Protein AF-A0A8T0PM30-F1 (afdb_monomer_lite)

InterPro domains:
  IPR025422 Transcription factor TGA like domain [PF14144] (2-38)
  IPR025422 Transcription factor TGA like domain [PS51806] (1-160)

pLDDT: mean 76.72, std 21.3, range [27.98, 97.88]

Organism: Panicum virgatum (NCBI:txid38727)

Sequence (189 aa):
MAAKSDVFHLITGVWTTPAERCFLWMGGFRPSDLLKTLLPQLDPLTEQQLVGICNLQQSSQQAEEALSQGLEQLHQSLADTMAGGSLIEDANMSFMGQMALALGKLSNLEGFVIQADNLRQQTLHQMHRILTVRQAARCFLAIGEYHNRLRALSSLWASRPREMLATDEGNCEEISIAAQPSQSQFSAF

Radius of gyration: 28.95 Å; chains: 1; bounding box: 74×73×70 Å

Structure (mmCIF, N/CA/C/O backbone):
data_AF-A0A8T0PM30-F1
#
_entry.id   AF-A0A8T0PM30-F1
#
loop_
_atom_site.group_PDB
_atom_site.id
_atom_site.type_symbol
_atom_site.label_atom_id
_atom_site.label_alt_id
_atom_site.label_comp_id
_atom_site.label_asym_id
_atom_site.label_entity_id
_atom_site.label_seq_id
_atom_site.pdbx_PDB_ins_code
_atom_site.Cartn_x
_atom_site.Cartn_y
_atom_site.Cartn_z
_atom_site.occupancy
_atom_site.B_iso_or_equiv
_atom_site.auth_seq_id
_atom_site.auth_comp_id
_atom_site.auth_asym_id
_atom_site.auth_atom_id
_atom_site.pdbx_PDB_model_num
ATOM 1 N N . MET A 1 1 ? -4.126 -11.719 -12.593 1.00 45.03 1 MET A N 1
ATOM 2 C CA . MET A 1 1 ? -4.317 -11.762 -14.063 1.00 45.03 1 MET A CA 1
ATOM 3 C C . MET A 1 1 ? -4.225 -10.383 -14.728 1.00 45.03 1 MET A C 1
ATOM 5 O O . MET A 1 1 ? -3.911 -10.366 -15.902 1.00 45.03 1 MET A O 1
ATOM 9 N N . ALA A 1 2 ? -4.386 -9.253 -14.019 1.00 44.91 2 ALA A N 1
ATOM 10 C CA . ALA A 1 2 ? -4.139 -7.916 -14.592 1.00 44.91 2 ALA A CA 1
ATOM 11 C C . ALA A 1 2 ? -2.641 -7.531 -14.668 1.00 44.91 2 ALA A C 1
ATOM 13 O O . ALA A 1 2 ? -2.193 -7.008 -15.681 1.00 44.91 2 ALA A O 1
ATOM 14 N N . ALA A 1 3 ? -1.835 -7.880 -13.652 1.00 46.62 3 ALA A N 1
ATOM 15 C CA . ALA A 1 3 ? -0.384 -7.624 -13.656 1.00 46.62 3 ALA A CA 1
ATOM 16 C C . ALA A 1 3 ? 0.364 -8.320 -14.815 1.00 46.62 3 ALA A C 1
ATOM 18 O O . ALA A 1 3 ? 1.339 -7.787 -15.330 1.00 46.62 3 ALA A O 1
ATOM 19 N N . LYS A 1 4 ? -0.140 -9.475 -15.273 1.00 48.09 4 LYS A N 1
ATOM 20 C CA . LYS A 1 4 ? 0.447 -10.255 -16.374 1.00 48.09 4 LYS A CA 1
ATOM 21 C C . LYS A 1 4 ? 0.256 -9.639 -17.756 1.00 48.09 4 LYS A C 1
ATOM 23 O O . LYS A 1 4 ? 1.065 -9.903 -18.636 1.00 48.09 4 LYS A O 1
ATOM 28 N N . SER A 1 5 ? -0.826 -8.890 -17.973 1.00 49.28 5 SER A N 1
ATOM 29 C CA . SER A 1 5 ? -1.092 -8.286 -19.280 1.00 49.28 5 SER A CA 1
ATOM 30 C C . SER A 1 5 ? -0.623 -6.841 -19.356 1.00 49.28 5 SER A C 1
ATOM 32 O O . SER A 1 5 ? -0.389 -6.373 -20.464 1.00 49.28 5 SER A O 1
ATOM 34 N N . ASP A 1 6 ? -0.516 -6.132 -18.218 1.00 61.44 6 ASP A N 1
ATOM 35 C CA . ASP A 1 6 ? -0.289 -4.690 -18.274 1.00 61.44 6 ASP A CA 1
ATOM 36 C C . ASP A 1 6 ? 0.346 -4.021 -17.037 1.00 61.44 6 ASP A C 1
ATOM 38 O O . ASP A 1 6 ? -0.145 -3.038 -16.472 1.00 61.44 6 ASP A O 1
ATOM 42 N N . VAL A 1 7 ? 1.477 -4.564 -16.590 1.00 63.09 7 VAL A N 1
ATOM 43 C CA . VAL A 1 7 ? 2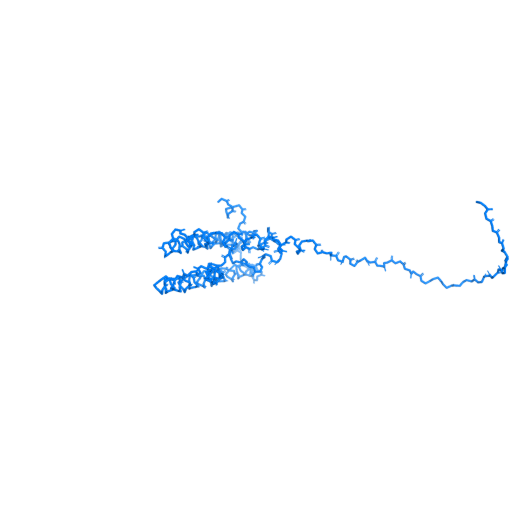.256 -4.033 -15.457 1.00 63.09 7 VAL A CA 1
ATOM 44 C C . VAL A 1 7 ? 2.655 -2.568 -15.635 1.00 63.09 7 VAL A C 1
ATOM 46 O O . VAL A 1 7 ? 2.655 -1.806 -14.669 1.00 63.09 7 VAL A O 1
ATOM 49 N N . PHE A 1 8 ? 2.947 -2.146 -16.866 1.00 58.78 8 PHE A N 1
ATOM 50 C CA . PHE A 1 8 ? 3.320 -0.766 -17.146 1.00 58.78 8 PHE A CA 1
ATOM 51 C C . PHE A 1 8 ? 2.158 0.186 -16.957 1.00 58.78 8 PHE A C 1
ATOM 53 O O . PHE A 1 8 ? 2.332 1.201 -16.282 1.00 58.78 8 PHE A O 1
ATOM 60 N N . HIS A 1 9 ? 0.974 -0.127 -17.487 1.00 59.94 9 HIS A N 1
ATOM 61 C CA . HIS A 1 9 ? -0.187 0.722 -17.245 1.00 59.94 9 HIS A CA 1
ATOM 62 C C . HIS A 1 9 ? -0.504 0.755 -15.750 1.00 59.94 9 HIS A C 1
ATOM 64 O O . HIS A 1 9 ? -0.773 1.834 -15.222 1.00 59.94 9 HIS A O 1
ATOM 70 N N . LEU A 1 10 ? -0.362 -0.372 -15.040 1.00 62.78 10 LEU A N 1
ATOM 71 C CA . LEU A 1 10 ? -0.580 -0.432 -13.596 1.00 62.78 10 LEU A CA 1
ATOM 72 C C . LEU A 1 10 ? 0.358 0.505 -12.814 1.00 62.78 10 LEU A C 1
ATOM 74 O O . LEU A 1 10 ? -0.124 1.303 -12.009 1.00 62.78 10 LEU A O 1
ATOM 78 N N . ILE A 1 11 ? 1.669 0.432 -13.069 1.00 61.59 11 ILE A N 1
ATOM 79 C CA . ILE A 1 11 ? 2.700 1.205 -12.353 1.00 61.59 11 ILE A CA 1
ATOM 80 C C . ILE A 1 11 ? 2.666 2.686 -12.744 1.00 61.59 11 ILE A C 1
ATOM 82 O O . ILE A 1 11 ? 2.794 3.552 -11.882 1.00 61.59 11 ILE A O 1
ATOM 86 N N . THR A 1 12 ? 2.455 2.994 -14.025 1.00 62.94 12 THR A N 1
ATOM 87 C CA . THR A 1 12 ? 2.355 4.384 -14.509 1.00 62.94 12 THR A CA 1
ATOM 88 C C . THR A 1 12 ? 1.036 5.051 -14.111 1.00 62.94 12 THR A C 1
ATOM 90 O O . THR A 1 12 ? 0.893 6.271 -14.209 1.00 62.94 12 THR A O 1
ATOM 93 N N . GLY A 1 13 ? 0.050 4.274 -13.652 1.00 62.41 13 GLY A N 1
ATOM 94 C CA . GLY A 1 13 ? -1.257 4.778 -13.248 1.00 62.41 13 GLY A CA 1
ATOM 95 C C . GLY A 1 13 ? -2.021 5.427 -14.402 1.00 62.41 13 GLY A C 1
ATOM 96 O O . GLY A 1 13 ? -2.828 6.319 -14.157 1.00 62.41 13 GLY A O 1
ATOM 97 N N . VAL A 1 14 ? -1.747 5.061 -15.660 1.00 63.91 14 VAL A N 1
ATOM 98 C CA . VAL A 1 14 ? -2.434 5.614 -16.850 1.00 63.91 14 VAL A CA 1
ATOM 99 C C . VAL A 1 14 ? -3.931 5.273 -16.846 1.00 63.91 14 VAL A C 1
ATOM 101 O O . VAL A 1 14 ? -4.736 6.027 -17.381 1.00 63.91 14 VAL A O 1
ATOM 104 N N . TRP A 1 15 ? -4.317 4.194 -16.160 1.00 59.22 15 TRP A N 1
ATOM 105 C CA . TRP A 1 15 ? -5.710 3.800 -15.912 1.00 59.22 15 TRP A CA 1
ATOM 106 C C . TRP A 1 15 ? -6.428 4.659 -14.856 1.00 59.22 15 TRP A C 1
ATOM 108 O O . TRP A 1 15 ? -7.641 4.537 -14.704 1.00 59.22 15 TRP A O 1
ATOM 118 N N . THR A 1 16 ? -5.701 5.515 -14.133 1.00 61.31 16 THR A N 1
ATOM 119 C CA . THR A 1 16 ? -6.253 6.419 -13.113 1.00 61.31 16 THR A CA 1
ATOM 120 C C . THR A 1 16 ? -6.092 7.875 -13.500 1.00 61.31 16 THR A C 1
ATOM 122 O O . THR A 1 16 ? -5.170 8.251 -14.233 1.00 61.31 16 THR A O 1
ATOM 125 N N . THR A 1 17 ? -6.965 8.731 -12.972 1.00 67.44 17 THR A N 1
ATOM 126 C CA . THR A 1 17 ? -6.782 10.171 -13.162 1.00 67.44 17 THR A CA 1
ATOM 127 C C . THR A 1 17 ? -5.497 10.641 -12.470 1.00 67.44 17 THR A C 1
ATOM 129 O O . THR A 1 17 ? -5.061 10.037 -11.486 1.00 67.44 17 THR A O 1
ATOM 132 N N . PRO A 1 18 ? -4.871 11.743 -12.929 1.00 70.88 18 PRO A N 1
ATOM 133 C CA . PRO A 1 18 ? -3.702 12.303 -12.251 1.00 70.88 18 PRO A CA 1
ATOM 134 C C . PRO A 1 18 ? -3.926 12.559 -10.755 1.00 70.88 18 PRO A C 1
ATOM 136 O O . PRO A 1 18 ? -2.992 12.442 -9.971 1.00 70.88 18 PRO A O 1
ATOM 139 N N . ALA A 1 19 ? -5.165 12.860 -10.361 1.00 72.31 19 ALA A N 1
ATOM 140 C CA . ALA A 1 19 ? -5.538 13.066 -8.971 1.00 72.31 19 ALA A CA 1
ATOM 141 C C . ALA A 1 19 ? -5.539 11.783 -8.139 1.00 72.31 19 ALA A C 1
ATOM 143 O O . ALA A 1 19 ? -5.078 11.799 -7.003 1.00 72.31 19 ALA A O 1
ATOM 144 N N . GLU A 1 20 ? -6.026 10.674 -8.696 1.00 68.88 20 GLU A N 1
ATOM 145 C CA . GLU A 1 20 ? -5.960 9.362 -8.046 1.00 68.88 20 GLU A CA 1
ATOM 146 C C . GLU A 1 20 ? -4.521 8.865 -7.934 1.00 68.88 20 GLU A C 1
ATOM 148 O O . GLU A 1 20 ? -4.149 8.300 -6.907 1.00 68.88 20 GLU A O 1
ATOM 153 N N . ARG A 1 21 ? -3.690 9.135 -8.949 1.00 74.31 21 ARG A N 1
ATOM 154 C CA . ARG A 1 21 ? -2.291 8.693 -8.995 1.00 74.31 21 ARG A CA 1
ATOM 155 C C . ARG A 1 21 ? -1.474 9.178 -7.796 1.00 74.31 21 ARG A C 1
ATOM 157 O O . ARG A 1 21 ? -0.625 8.436 -7.319 1.00 74.31 21 ARG A O 1
ATOM 164 N N . CYS A 1 22 ? -1.763 10.369 -7.269 1.00 70.94 22 CYS A N 1
ATOM 165 C CA . CYS A 1 22 ? -1.099 10.910 -6.076 1.00 70.94 22 CYS A CA 1
ATOM 166 C C . CYS A 1 22 ? -1.284 10.047 -4.815 1.00 70.94 22 CYS A C 1
ATOM 168 O O . CYS A 1 22 ? -0.517 10.190 -3.868 1.00 70.94 22 CYS A O 1
ATOM 170 N N . PHE A 1 23 ? -2.2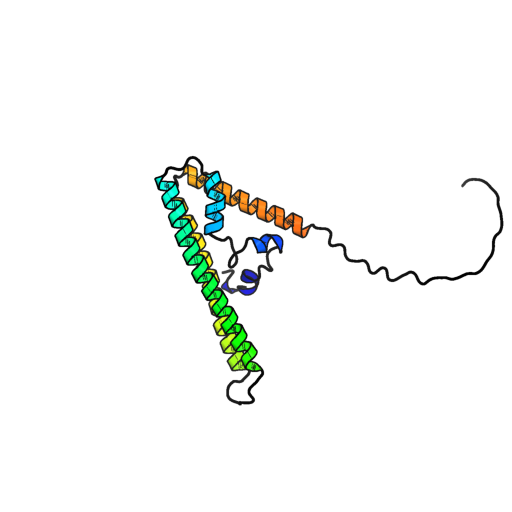94 9.174 -4.791 1.00 73.19 23 PHE A N 1
ATOM 171 C CA . PHE A 1 23 ? -2.609 8.299 -3.659 1.00 73.19 23 PHE A CA 1
ATOM 172 C C . PHE A 1 23 ? -2.233 6.834 -3.913 1.00 73.19 23 PHE A C 1
ATOM 174 O O . PHE A 1 23 ? -2.467 5.979 -3.056 1.00 73.19 23 PHE A O 1
ATOM 181 N N . LEU A 1 24 ? -1.660 6.529 -5.082 1.00 81.94 24 LEU A N 1
ATOM 182 C CA . LEU A 1 24 ? -1.236 5.184 -5.437 1.00 81.94 24 LEU A CA 1
ATOM 183 C C . LEU A 1 24 ? 0.247 4.975 -5.132 1.00 81.94 24 LEU A C 1
ATOM 185 O O . LEU A 1 24 ? 1.113 5.773 -5.472 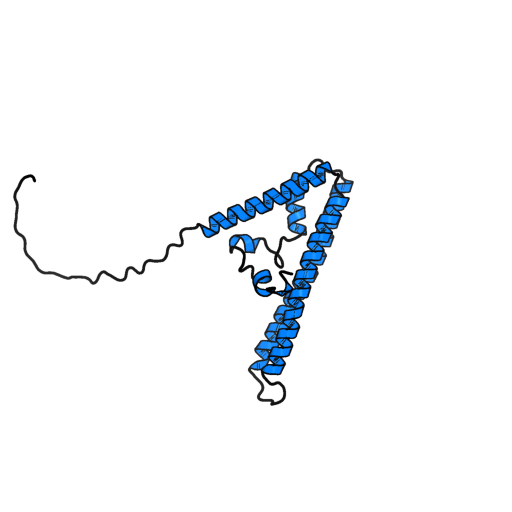1.00 81.94 24 LEU A O 1
ATOM 189 N N . TRP A 1 25 ? 0.539 3.822 -4.555 1.00 89.75 25 TRP A N 1
ATOM 190 C CA . TRP A 1 25 ? 1.864 3.270 -4.351 1.00 89.75 25 TRP A CA 1
ATOM 191 C C . TRP A 1 25 ? 1.895 1.911 -5.041 1.00 89.75 25 TRP A C 1
ATOM 193 O O . TRP A 1 25 ? 1.072 1.074 -4.704 1.00 89.75 25 TRP A O 1
ATOM 203 N N . MET A 1 26 ? 2.769 1.690 -6.031 1.00 87.88 26 MET A N 1
ATOM 204 C CA . MET A 1 26 ? 2.867 0.433 -6.806 1.00 87.88 26 MET A CA 1
ATOM 205 C C . MET A 1 26 ? 1.506 -0.166 -7.223 1.00 87.88 26 MET A C 1
ATOM 207 O O . MET A 1 26 ? 1.187 -1.314 -6.904 1.00 87.88 26 MET A O 1
ATOM 211 N N . GLY A 1 27 ? 0.672 0.640 -7.887 1.00 80.94 27 GLY A N 1
ATOM 212 C CA . GLY A 1 27 ? -0.602 0.195 -8.470 1.00 80.94 27 GLY A CA 1
ATOM 213 C C . GLY A 1 27 ? -1.801 0.112 -7.516 1.00 80.94 27 GLY A C 1
ATOM 214 O O . GLY A 1 27 ? -2.878 -0.288 -7.946 1.00 80.94 27 GLY A O 1
ATOM 215 N N . GLY A 1 28 ? -1.661 0.493 -6.244 1.00 87.44 28 GLY A N 1
ATOM 216 C CA . GLY A 1 28 ? -2.756 0.443 -5.268 1.00 87.44 28 GLY A CA 1
ATOM 217 C C . GLY A 1 28 ? -2.519 1.357 -4.071 1.00 87.44 28 GLY A C 1
ATOM 218 O O . GLY A 1 28 ? -1.602 2.165 -4.084 1.00 87.44 28 GLY A O 1
ATOM 219 N N . PHE A 1 29 ? -3.321 1.234 -3.015 1.00 89.50 29 PHE A N 1
ATOM 220 C CA . PHE A 1 29 ? -3.116 2.030 -1.799 1.00 89.50 29 PHE A CA 1
ATOM 221 C C . PHE A 1 29 ? -1.807 1.654 -1.089 1.00 89.50 29 PHE A C 1
ATOM 223 O O . PHE A 1 29 ? -1.326 0.520 -1.200 1.00 89.50 29 PHE A O 1
ATOM 230 N N . ARG A 1 30 ? -1.259 2.592 -0.314 1.00 93.19 30 ARG A N 1
ATOM 231 C CA . ARG A 1 30 ? -0.138 2.342 0.594 1.00 93.19 30 ARG A CA 1
ATOM 232 C C . ARG A 1 30 ? -0.663 1.829 1.949 1.00 93.19 30 ARG A C 1
ATOM 234 O O . ARG A 1 30 ? -1.447 2.540 2.582 1.00 93.19 30 ARG A O 1
ATOM 241 N N . PRO A 1 31 ? -0.313 0.605 2.387 1.00 94.38 31 PRO A N 1
ATOM 242 C CA . PRO A 1 31 ? -0.860 0.014 3.614 1.00 94.38 31 PRO A CA 1
ATOM 243 C C . PRO A 1 31 ? -0.695 0.870 4.882 1.00 94.38 31 PRO A C 1
ATOM 245 O O . PRO A 1 31 ? -1.651 1.021 5.643 1.00 94.38 31 PRO A O 1
ATOM 248 N N . SER A 1 32 ? 0.478 1.457 5.110 1.00 95.19 32 SER A N 1
ATOM 249 C CA . SER A 1 32 ? 0.777 2.283 6.287 1.00 95.19 32 SER A CA 1
ATOM 250 C C . SER A 1 32 ? -0.070 3.561 6.356 1.00 95.19 32 SER A C 1
ATOM 252 O O . SER A 1 32 ? -0.568 3.913 7.431 1.00 95.19 32 SER A O 1
ATOM 254 N N . ASP A 1 33 ? -0.304 4.211 5.214 1.00 92.56 33 ASP A N 1
ATOM 255 C CA . ASP A 1 33 ? -1.186 5.378 5.095 1.00 92.56 33 ASP A CA 1
ATOM 256 C C . ASP A 1 33 ? -2.653 4.995 5.298 1.00 92.56 33 ASP A C 1
ATOM 258 O O . ASP A 1 33 ? -3.402 5.700 5.982 1.00 92.56 33 ASP A O 1
ATOM 262 N N . LEU A 1 34 ? -3.069 3.842 4.764 1.00 91.50 34 LEU A N 1
ATOM 263 C CA . LEU A 1 34 ? -4.413 3.326 4.995 1.00 91.50 34 LEU A CA 1
ATOM 264 C C . LEU A 1 34 ? -4.651 3.101 6.496 1.00 91.50 34 LEU A C 1
ATOM 266 O O . LEU A 1 34 ? -5.636 3.587 7.042 1.00 91.50 34 LEU A O 1
ATOM 270 N N . LEU A 1 35 ? -3.722 2.451 7.199 1.00 92.81 35 LEU A N 1
ATOM 271 C CA . LEU A 1 35 ? -3.828 2.262 8.650 1.00 92.81 35 LEU A CA 1
ATOM 272 C C . LEU A 1 35 ? -3.914 3.597 9.401 1.00 92.81 35 LEU A C 1
ATOM 274 O O . LEU A 1 35 ? -4.751 3.748 10.293 1.00 92.81 35 LEU A O 1
ATOM 278 N N . LYS A 1 36 ? -3.109 4.588 9.000 1.00 92.00 36 LYS A N 1
ATOM 279 C CA . LYS A 1 36 ? -3.098 5.929 9.600 1.00 92.00 36 LYS A CA 1
ATOM 280 C C . LYS A 1 36 ? -4.436 6.655 9.452 1.00 92.00 36 LYS A C 1
ATOM 282 O O . LYS A 1 36 ? -4.875 7.325 10.382 1.00 92.00 36 LYS A O 1
ATOM 287 N N . THR A 1 37 ? -5.079 6.532 8.293 1.00 89.94 37 THR A N 1
ATOM 288 C CA . THR A 1 37 ? -6.367 7.190 8.002 1.00 89.94 37 THR A CA 1
ATOM 289 C C . THR A 1 37 ? -7.565 6.484 8.638 1.00 89.94 37 THR A C 1
ATOM 291 O O . THR A 1 37 ? -8.584 7.125 8.913 1.00 89.94 37 THR A O 1
ATOM 294 N N . LEU A 1 38 ? -7.454 5.179 8.892 1.00 89.88 38 LEU A N 1
ATOM 295 C CA . LEU A 1 38 ? -8.507 4.386 9.524 1.00 89.88 38 LEU A CA 1
ATOM 296 C C . LEU A 1 38 ? -8.491 4.489 11.047 1.00 89.88 38 LEU A C 1
ATOM 298 O O . LEU A 1 38 ? -9.556 4.414 11.650 1.00 89.88 38 LEU A O 1
ATOM 302 N N . LEU A 1 39 ? -7.324 4.684 11.669 1.00 89.06 39 LEU A N 1
ATOM 303 C CA . LEU A 1 39 ? -7.179 4.685 13.129 1.00 89.06 39 LEU A CA 1
ATOM 304 C C . LEU A 1 39 ? -8.203 5.584 13.859 1.00 89.06 39 LEU A C 1
ATOM 306 O O . LEU A 1 39 ? -8.858 5.078 14.769 1.00 89.06 39 LEU A O 1
ATOM 310 N N . PRO A 1 40 ? -8.450 6.843 13.435 1.00 88.00 40 PRO A N 1
ATOM 311 C CA . PRO A 1 40 ? -9.417 7.722 14.103 1.00 88.00 40 PRO A CA 1
ATOM 312 C C . PRO A 1 40 ? -10.883 7.288 13.935 1.00 88.00 40 PRO A C 1
ATOM 314 O O . PRO A 1 40 ? -11.757 7.761 14.650 1.00 88.00 40 PRO A O 1
ATOM 317 N N . GLN A 1 41 ? -11.182 6.421 12.965 1.00 86.69 41 GLN A N 1
ATOM 318 C CA . GLN A 1 41 ? -12.548 5.979 12.653 1.00 86.69 41 GLN A CA 1
ATOM 319 C C . GLN A 1 41 ? -12.952 4.722 13.437 1.00 86.69 41 GLN A C 1
ATOM 321 O O . GLN A 1 41 ? -14.100 4.279 13.361 1.00 86.69 41 GLN A O 1
ATOM 326 N N . LEU A 1 42 ? -12.008 4.118 14.164 1.00 85.88 42 LEU A N 1
ATOM 327 C CA . LEU A 1 42 ? -12.183 2.828 14.830 1.00 85.88 42 LEU A CA 1
ATOM 328 C C . LEU A 1 42 ? -12.443 2.937 16.333 1.00 85.88 42 LEU A C 1
ATOM 330 O O . LEU A 1 42 ? -12.586 1.902 16.990 1.00 85.88 42 LEU A O 1
ATOM 334 N N . ASP A 1 43 ? -12.564 4.154 16.863 1.00 81.62 43 ASP A N 1
ATOM 335 C CA . ASP A 1 43 ? -12.831 4.371 18.279 1.00 81.62 43 ASP A CA 1
ATOM 336 C C . ASP A 1 43 ? -14.180 3.768 18.725 1.00 81.62 43 ASP A C 1
ATOM 338 O O . ASP A 1 43 ? -15.192 3.864 18.016 1.00 81.62 43 ASP A O 1
ATOM 342 N N . PRO A 1 44 ? -14.236 3.145 19.920 1.00 87.56 44 PRO A N 1
ATOM 343 C CA . PRO A 1 44 ? -13.136 2.931 20.869 1.00 87.56 44 PRO A CA 1
ATOM 344 C C . PRO A 1 44 ? -12.257 1.703 20.530 1.00 87.56 44 PRO A C 1
ATOM 346 O O . PRO A 1 44 ? -12.771 0.618 20.227 1.00 87.56 44 PRO A O 1
ATOM 349 N N . LEU A 1 45 ? -10.933 1.860 20.656 1.00 91.38 45 LEU A N 1
ATOM 350 C CA . LEU A 1 45 ? -9.919 0.794 20.595 1.00 91.38 45 LEU A CA 1
ATOM 351 C C . LEU A 1 45 ? -9.315 0.532 21.984 1.00 91.38 45 LEU A C 1
ATOM 353 O O . LEU A 1 45 ? -9.164 1.452 22.784 1.00 91.38 45 LEU A O 1
ATOM 357 N N . THR A 1 46 ? -8.944 -0.717 22.279 1.00 93.94 46 THR A N 1
ATOM 358 C CA . THR A 1 46 ? -8.177 -1.019 23.502 1.00 93.94 46 THR A CA 1
ATOM 359 C C . THR A 1 46 ? -6.703 -0.648 23.329 1.00 93.94 46 THR A C 1
ATOM 361 O O . THR A 1 46 ? -6.195 -0.624 22.207 1.00 93.94 46 THR A O 1
ATOM 364 N N . GLU A 1 47 ? -5.974 -0.426 24.427 1.00 94.44 47 GLU A N 1
ATOM 365 C CA . GLU A 1 47 ? -4.527 -0.146 24.367 1.00 94.44 47 GLU A CA 1
ATOM 366 C C . GLU A 1 47 ? -3.752 -1.258 23.648 1.00 94.44 47 GLU A C 1
ATOM 368 O O . GLU A 1 47 ? -2.885 -0.990 22.819 1.00 94.44 47 GLU A O 1
ATOM 373 N N . GLN A 1 48 ? -4.119 -2.520 23.892 1.00 94.88 48 GLN A N 1
ATOM 374 C CA . GLN A 1 48 ? -3.503 -3.661 23.217 1.00 94.88 48 GLN A CA 1
ATOM 375 C C . GLN A 1 48 ? -3.759 -3.640 21.702 1.00 94.88 48 GLN A C 1
ATOM 377 O O . GLN A 1 48 ? -2.862 -3.961 20.921 1.00 94.88 48 GLN A O 1
ATOM 382 N N . GLN A 1 49 ? -4.963 -3.245 21.273 1.00 94.94 49 GLN A N 1
ATOM 383 C CA . GLN A 1 49 ? -5.280 -3.088 19.853 1.00 94.94 49 GLN A CA 1
ATOM 384 C C . GLN A 1 49 ? -4.504 -1.929 19.232 1.00 94.94 49 GLN A C 1
ATOM 386 O O . GLN A 1 49 ? -3.985 -2.079 18.129 1.00 94.94 49 GLN A O 1
ATOM 391 N N . LEU A 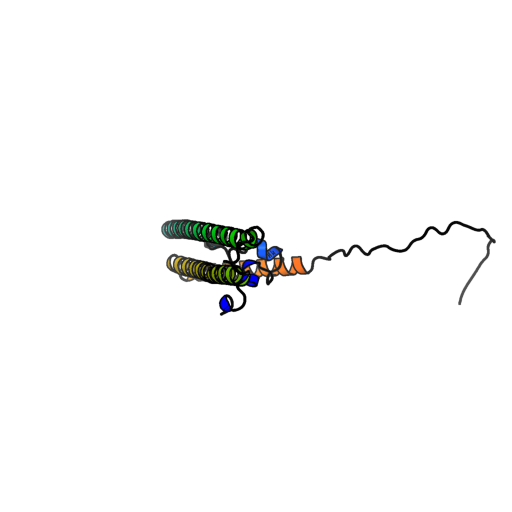1 50 ? -4.379 -0.810 19.947 1.00 94.06 50 LEU A N 1
ATOM 392 C CA . LEU A 1 50 ? -3.622 0.353 19.500 1.00 94.06 50 LEU A CA 1
ATOM 393 C C . LEU A 1 50 ? -2.153 -0.012 19.255 1.00 94.06 50 LEU A C 1
ATOM 395 O O . LEU A 1 50 ? -1.641 0.209 18.161 1.00 94.06 50 LEU A O 1
ATOM 399 N N . VAL A 1 51 ? -1.504 -0.656 20.229 1.00 95.75 51 VAL A N 1
ATOM 400 C CA . VAL A 1 51 ? -0.121 -1.139 20.092 1.00 95.75 51 VAL A CA 1
ATOM 401 C C . VAL A 1 51 ? -0.000 -2.134 18.934 1.00 95.75 51 VAL A C 1
ATOM 403 O O . VAL A 1 51 ? 0.936 -2.046 18.142 1.00 95.75 51 VAL A O 1
ATOM 406 N N . GLY A 1 52 ? -0.966 -3.047 18.784 1.00 96.06 52 GLY A N 1
ATOM 407 C CA . GLY A 1 52 ? -1.003 -3.993 17.668 1.00 96.06 52 GLY A CA 1
ATOM 408 C C . GLY A 1 52 ? -1.062 -3.309 16.299 1.00 96.06 52 GLY A C 1
ATOM 409 O O . GLY A 1 52 ? -0.326 -3.696 15.391 1.00 96.06 52 GLY A O 1
ATOM 410 N N . ILE A 1 53 ? -1.900 -2.279 16.153 1.00 95.12 53 ILE A N 1
ATOM 411 C CA . ILE A 1 53 ? -2.033 -1.514 14.906 1.00 95.12 53 ILE A CA 1
ATOM 412 C C . ILE A 1 53 ? -0.776 -0.676 14.644 1.00 95.12 53 ILE A C 1
ATOM 414 O O . ILE A 1 53 ? -0.299 -0.668 13.512 1.00 95.12 53 ILE A O 1
ATOM 418 N N . CYS A 1 54 ? -0.195 -0.034 15.662 1.00 94.75 54 CYS A N 1
ATOM 419 C CA . CYS A 1 54 ? 1.057 0.718 15.524 1.00 94.75 54 CYS A CA 1
ATOM 420 C C . CYS A 1 54 ? 2.215 -0.179 15.058 1.00 94.75 54 CYS A C 1
ATOM 422 O O . CYS A 1 54 ? 2.938 0.178 14.130 1.00 94.75 54 CYS A O 1
ATOM 424 N N . ASN A 1 55 ? 2.355 -1.376 15.636 1.00 97.00 55 ASN A N 1
ATOM 425 C CA . ASN A 1 5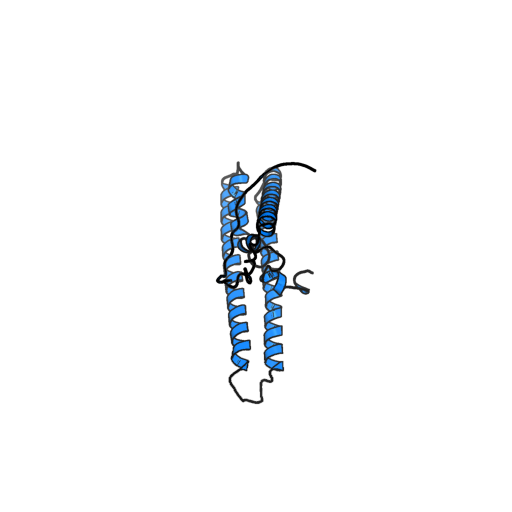5 ? 3.373 -2.341 15.215 1.00 97.00 55 ASN A CA 1
ATOM 426 C C . ASN A 1 55 ? 3.150 -2.804 13.770 1.00 97.00 55 ASN A C 1
ATOM 428 O O . ASN A 1 55 ? 4.095 -2.870 12.988 1.00 97.00 55 ASN A O 1
ATOM 432 N N . LEU A 1 56 ? 1.896 -3.090 13.402 1.00 97.00 56 LEU A N 1
ATOM 433 C CA . LEU A 1 56 ? 1.531 -3.471 12.037 1.00 97.00 56 LEU A CA 1
ATOM 434 C C . LEU A 1 56 ? 1.808 -2.347 11.028 1.00 97.00 56 LEU A C 1
ATOM 436 O O . LEU A 1 56 ? 2.239 -2.610 9.902 1.00 97.00 56 LEU A O 1
ATOM 440 N N . GLN A 1 57 ? 1.565 -1.097 11.419 1.00 96.56 57 GLN A N 1
ATOM 441 C CA . GLN A 1 57 ? 1.876 0.073 10.609 1.00 96.56 57 GLN A CA 1
ATOM 442 C C . GLN A 1 57 ? 3.382 0.194 10.391 1.00 96.56 57 GLN A C 1
ATOM 444 O O . GLN A 1 57 ? 3.812 0.318 9.247 1.00 96.56 57 GLN A O 1
ATOM 449 N N . GLN A 1 58 ? 4.176 0.094 11.459 1.00 97.00 58 GLN A N 1
ATOM 450 C CA . GLN A 1 58 ? 5.632 0.170 11.380 1.00 97.00 58 GLN A CA 1
ATOM 451 C C . GLN A 1 58 ? 6.212 -0.953 10.511 1.00 97.00 58 GLN A C 1
ATOM 453 O O . GLN A 1 58 ? 7.036 -0.688 9.638 1.00 97.00 58 GLN A O 1
ATOM 458 N N . SER A 1 59 ? 5.760 -2.197 10.697 1.00 97.50 59 SER A N 1
ATOM 459 C CA . SER A 1 59 ? 6.233 -3.324 9.887 1.00 97.50 59 SER A CA 1
ATOM 460 C C . SER A 1 59 ? 5.825 -3.188 8.419 1.00 97.50 59 SER A C 1
ATOM 462 O O . SER A 1 59 ? 6.619 -3.494 7.533 1.00 97.50 59 SER A O 1
ATOM 464 N N . SER A 1 60 ? 4.604 -2.703 8.147 1.00 97.12 60 SER A N 1
ATOM 465 C CA . SER A 1 60 ? 4.156 -2.436 6.773 1.00 97.12 60 SER A CA 1
ATOM 466 C C . SER A 1 60 ? 5.006 -1.343 6.132 1.00 97.12 60 SER A C 1
ATOM 468 O O . SER A 1 60 ? 5.459 -1.517 5.008 1.00 97.12 60 SER A O 1
ATOM 470 N N . GLN A 1 61 ? 5.296 -0.263 6.861 1.00 97.38 61 GLN A N 1
ATOM 471 C CA . GLN A 1 61 ? 6.125 0.832 6.370 1.00 97.38 61 GLN A CA 1
ATOM 472 C C . GLN A 1 61 ? 7.544 0.370 6.007 1.00 97.38 61 GLN A C 1
ATOM 474 O O . GLN A 1 61 ? 8.044 0.720 4.942 1.00 97.38 61 GLN A O 1
ATOM 479 N N . GLN A 1 62 ? 8.174 -0.463 6.837 1.00 97.88 62 GLN A N 1
ATOM 480 C CA . GLN A 1 62 ? 9.502 -1.015 6.540 1.00 97.88 62 GLN A CA 1
ATOM 481 C C . GLN A 1 62 ? 9.497 -1.876 5.270 1.00 97.88 62 GLN A C 1
ATOM 483 O O . GLN A 1 62 ? 10.382 -1.748 4.424 1.00 97.88 62 GLN A O 1
ATOM 488 N N . ALA A 1 63 ? 8.484 -2.732 5.106 1.00 97.69 63 ALA A N 1
ATOM 489 C CA . ALA A 1 63 ? 8.330 -3.533 3.895 1.00 97.69 63 ALA A CA 1
ATOM 490 C C . ALA A 1 63 ? 8.062 -2.654 2.659 1.00 97.69 63 ALA A C 1
ATOM 492 O O . ALA A 1 63 ? 8.614 -2.906 1.588 1.00 97.69 63 ALA A O 1
ATOM 493 N N . GLU A 1 64 ? 7.260 -1.596 2.804 1.00 97.88 64 GLU A N 1
ATOM 494 C CA . GLU A 1 64 ? 7.001 -0.632 1.734 1.00 97.88 64 GLU A CA 1
ATOM 495 C C . GLU A 1 64 ? 8.275 0.096 1.292 1.00 97.88 64 GLU A C 1
ATOM 497 O O . GLU A 1 64 ? 8.506 0.275 0.094 1.00 97.88 64 GLU A O 1
ATOM 502 N N . GLU A 1 65 ? 9.108 0.523 2.239 1.00 97.06 65 GLU A N 1
ATOM 503 C CA . GLU A 1 65 ? 10.385 1.187 1.968 1.00 97.06 65 GLU A CA 1
ATOM 504 C C . GLU A 1 65 ? 11.351 0.246 1.243 1.00 97.06 65 GLU A C 1
ATOM 506 O O . GLU A 1 65 ? 11.901 0.628 0.210 1.00 97.06 65 GLU A O 1
ATOM 511 N N . ALA A 1 66 ? 11.481 -1.002 1.703 1.00 97.62 66 ALA A N 1
ATOM 512 C CA . ALA A 1 66 ? 12.318 -2.009 1.050 1.00 97.62 66 ALA A CA 1
ATOM 513 C C . ALA A 1 66 ? 11.875 -2.286 -0.398 1.00 97.62 66 ALA A C 1
ATOM 515 O O . ALA A 1 66 ? 12.704 -2.334 -1.308 1.00 97.62 66 ALA A O 1
ATOM 516 N N . LEU A 1 67 ? 10.565 -2.417 -0.637 1.00 96.69 67 LEU A N 1
ATOM 517 C CA . LEU A 1 67 ? 10.032 -2.616 -1.986 1.00 96.69 67 LEU A CA 1
ATOM 518 C C . LEU A 1 67 ? 10.235 -1.386 -2.876 1.00 96.69 67 LEU A C 1
ATOM 520 O O . LEU A 1 67 ? 10.581 -1.531 -4.046 1.00 96.69 67 LEU A O 1
ATOM 524 N N . SER A 1 68 ? 10.053 -0.182 -2.329 1.00 94.94 68 SER A N 1
ATOM 525 C CA . SER A 1 68 ? 10.245 1.068 -3.076 1.00 94.94 68 SER A CA 1
ATOM 526 C C . SER A 1 68 ? 11.706 1.242 -3.498 1.00 94.94 68 SER A C 1
ATOM 528 O O . SER A 1 68 ? 11.970 1.559 -4.655 1.00 94.94 68 SER A O 1
ATOM 530 N N . GLN A 1 69 ? 12.649 0.956 -2.596 1.00 96.25 69 GLN A N 1
ATOM 531 C CA . GLN A 1 69 ? 14.085 0.975 -2.893 1.00 96.25 69 GLN A CA 1
ATOM 532 C C . GLN A 1 69 ? 14.460 -0.072 -3.948 1.00 96.25 69 GLN A C 1
ATOM 534 O O . GLN A 1 69 ? 15.197 0.229 -4.884 1.00 96.25 69 GLN A O 1
ATOM 539 N N . GLY A 1 70 ? 13.932 -1.296 -3.838 1.00 94.75 70 GLY A N 1
ATOM 540 C CA . GLY A 1 70 ? 14.169 -2.345 -4.833 1.00 94.75 70 GLY A CA 1
ATOM 541 C C . GLY A 1 70 ? 13.645 -1.969 -6.223 1.00 94.75 70 GLY A C 1
ATOM 542 O O . GLY A 1 70 ? 14.317 -2.211 -7.228 1.00 94.75 70 GLY A O 1
ATOM 543 N N . LEU A 1 71 ? 12.477 -1.328 -6.288 1.00 92.25 71 LEU A N 1
ATOM 544 C CA . LEU A 1 71 ? 11.906 -0.836 -7.539 1.00 92.25 71 LEU A CA 1
ATOM 545 C C . LEU A 1 71 ? 12.746 0.297 -8.147 1.00 92.25 71 LEU A C 1
ATOM 547 O O . LEU A 1 71 ? 12.972 0.316 -9.356 1.00 92.25 71 LEU A O 1
ATOM 551 N N . GLU A 1 72 ? 13.244 1.220 -7.326 1.00 93.00 72 GLU A N 1
ATOM 552 C CA . GLU A 1 72 ? 14.130 2.299 -7.771 1.00 93.00 72 GLU A CA 1
ATOM 553 C C . GLU A 1 72 ? 15.447 1.755 -8.344 1.00 93.00 72 GLU A C 1
ATOM 555 O O . GLU A 1 72 ? 15.857 2.144 -9.439 1.00 93.00 72 GLU A O 1
ATOM 560 N N . GLN A 1 73 ? 16.060 0.774 -7.674 1.00 93.50 73 GLN A N 1
ATOM 561 C CA . GLN A 1 73 ? 17.250 0.082 -8.182 1.00 93.50 73 GLN A CA 1
ATOM 562 C C . GLN A 1 73 ? 16.981 -0.624 -9.515 1.00 93.50 73 GLN A C 1
ATOM 564 O O . GLN A 1 73 ? 17.825 -0.599 -10.414 1.00 93.50 73 GLN A O 1
ATOM 569 N N . LEU A 1 74 ? 15.803 -1.234 -9.672 1.00 90.81 74 LEU A N 1
ATOM 570 C CA . LEU A 1 74 ? 15.402 -1.853 -10.931 1.00 90.81 74 LEU A CA 1
ATOM 571 C C . LEU A 1 74 ? 15.269 -0.810 -12.048 1.00 90.81 74 LEU A C 1
ATOM 573 O O . LEU A 1 74 ? 15.774 -1.045 -13.147 1.00 90.81 74 LEU A O 1
ATOM 577 N N . HIS A 1 75 ? 14.640 0.338 -11.776 1.00 89.00 75 HIS A N 1
ATOM 578 C CA . HIS A 1 75 ? 14.529 1.435 -12.740 1.00 89.00 75 HIS A CA 1
ATOM 579 C C . HIS A 1 75 ? 15.901 1.978 -13.154 1.00 89.00 75 HIS A C 1
ATOM 581 O O . HIS A 1 75 ? 16.140 2.141 -14.351 1.00 89.00 75 HIS A O 1
ATOM 587 N N . GLN A 1 76 ? 16.820 2.182 -12.205 1.00 90.44 76 GLN A N 1
ATOM 588 C CA . GLN A 1 76 ? 18.184 2.620 -12.511 1.00 90.44 76 GLN A CA 1
ATOM 589 C C . GLN A 1 76 ? 18.920 1.584 -13.368 1.00 90.44 76 GLN A C 1
ATOM 591 O O . GLN A 1 76 ? 19.458 1.905 -14.424 1.00 90.44 76 GLN A O 1
ATOM 596 N N . SER A 1 77 ? 18.857 0.310 -12.978 1.00 88.56 77 SER A N 1
ATOM 597 C CA . SER A 1 77 ? 19.494 -0.781 -13.717 1.00 88.56 77 SER A CA 1
ATOM 598 C C . SER A 1 77 ? 18.941 -0.934 -15.138 1.00 88.56 77 SER A C 1
ATOM 600 O O . SER A 1 77 ? 19.663 -1.334 -16.058 1.00 88.56 77 SER A O 1
ATOM 602 N N . LEU A 1 78 ? 17.652 -0.654 -15.331 1.00 87.69 78 LEU A N 1
ATOM 603 C CA . LEU A 1 78 ? 17.010 -0.635 -16.639 1.00 87.69 78 LEU A CA 1
ATOM 604 C C . LEU A 1 78 ? 17.497 0.557 -17.476 1.00 87.69 78 LEU A C 1
ATOM 606 O O . LEU A 1 78 ? 17.873 0.357 -18.631 1.00 87.69 78 LEU A O 1
ATOM 610 N N . ALA A 1 79 ? 17.562 1.756 -16.890 1.00 86.94 79 ALA A N 1
ATOM 611 C CA . ALA A 1 79 ? 18.103 2.949 -17.540 1.00 86.94 79 ALA A CA 1
ATOM 612 C C . ALA A 1 79 ? 19.550 2.734 -18.010 1.00 86.94 79 ALA A C 1
ATOM 614 O O . ALA A 1 79 ? 19.849 2.991 -19.175 1.00 86.94 79 ALA A O 1
ATOM 615 N N . ASP A 1 80 ? 20.409 2.156 -17.166 1.00 86.81 80 ASP A N 1
ATOM 616 C CA . ASP A 1 80 ? 21.809 1.865 -17.502 1.00 86.81 80 ASP A CA 1
ATOM 617 C C . ASP A 1 80 ? 21.930 0.869 -18.669 1.00 86.81 80 ASP A C 1
ATOM 619 O O . ASP A 1 80 ? 22.794 1.005 -19.534 1.00 86.81 80 ASP A O 1
ATOM 623 N N . THR A 1 81 ? 21.026 -0.118 -18.740 1.00 85.56 81 THR A N 1
ATOM 624 C CA . THR A 1 81 ? 21.014 -1.121 -19.827 1.00 85.56 81 THR A CA 1
ATOM 625 C C . THR A 1 81 ? 20.622 -0.502 -21.164 1.00 85.56 81 THR A C 1
ATOM 627 O O . THR A 1 81 ? 21.161 -0.889 -22.196 1.00 85.56 81 THR A O 1
ATOM 630 N N . MET A 1 82 ? 19.694 0.459 -21.151 1.00 79.75 82 MET A N 1
ATOM 631 C CA . MET A 1 82 ? 19.258 1.168 -22.356 1.00 79.75 82 MET A CA 1
ATOM 632 C C . MET A 1 82 ? 20.277 2.227 -22.794 1.00 79.75 82 MET A C 1
ATOM 634 O O . MET A 1 82 ? 20.567 2.342 -23.981 1.00 79.75 82 MET A O 1
ATOM 638 N N . ALA A 1 83 ? 20.863 2.969 -21.849 1.00 78.50 83 ALA A N 1
ATOM 639 C CA . ALA A 1 83 ? 21.889 3.973 -22.130 1.00 78.50 83 ALA A CA 1
ATOM 640 C C . ALA A 1 83 ? 23.201 3.345 -22.638 1.00 78.50 83 ALA A C 1
ATOM 642 O O . ALA A 1 83 ? 23.858 3.905 -23.516 1.00 78.50 83 ALA A O 1
ATOM 643 N N . GLY A 1 84 ? 23.551 2.145 -22.156 1.00 65.12 84 GLY A N 1
ATOM 644 C CA . GLY A 1 84 ? 24.712 1.373 -22.612 1.00 65.12 84 GLY A CA 1
ATOM 645 C C . GLY A 1 84 ? 24.639 0.881 -24.066 1.00 65.12 84 GLY A C 1
ATOM 646 O O . GLY A 1 84 ? 25.626 0.358 -24.578 1.00 65.12 84 GLY A O 1
ATOM 647 N N . GLY A 1 85 ? 23.505 1.054 -24.756 1.00 56.81 85 GLY A N 1
ATOM 648 C CA . GLY A 1 85 ? 23.337 0.716 -26.175 1.00 56.81 85 GLY A CA 1
ATOM 649 C C . GLY A 1 85 ? 23.908 1.717 -27.168 1.00 56.81 85 GLY A C 1
ATOM 650 O O . GLY A 1 85 ? 24.022 1.398 -28.347 1.00 56.81 85 GLY A O 1
ATOM 651 N N . SER A 1 86 ? 24.288 2.912 -26.713 1.00 52.84 86 SER A N 1
ATOM 652 C CA . SER A 1 86 ? 24.626 4.005 -27.626 1.00 52.84 86 SER A CA 1
ATOM 653 C C . SER A 1 86 ? 26.122 4.213 -27.880 1.00 52.84 86 SER A C 1
ATOM 655 O O . SER A 1 86 ? 26.437 5.036 -28.735 1.00 52.84 86 SER A O 1
ATOM 657 N N . LEU A 1 87 ? 27.046 3.560 -27.158 1.00 53.38 87 LEU A N 1
ATOM 658 C CA . LEU A 1 87 ? 28.435 4.054 -27.106 1.00 53.38 87 LEU A CA 1
ATOM 659 C C . LEU A 1 87 ? 29.575 3.068 -27.362 1.00 53.38 87 LEU A C 1
ATOM 661 O O . LEU A 1 87 ? 30.717 3.508 -27.274 1.00 53.38 87 LEU A O 1
ATOM 665 N N . ILE A 1 88 ? 29.348 1.803 -27.722 1.00 50.53 88 ILE A N 1
ATOM 666 C CA . ILE A 1 88 ? 30.480 0.954 -28.125 1.00 50.53 88 ILE A CA 1
ATOM 667 C C . ILE A 1 88 ? 30.137 0.151 -29.371 1.00 50.53 88 ILE A C 1
ATOM 669 O O . ILE A 1 88 ? 29.343 -0.787 -29.364 1.00 50.53 88 ILE A O 1
ATOM 673 N N . GLU A 1 89 ? 30.791 0.572 -30.442 1.00 50.75 89 GLU A N 1
ATOM 674 C CA . GLU A 1 89 ? 31.147 -0.170 -31.639 1.00 50.75 89 GLU A CA 1
ATOM 675 C C . GLU A 1 89 ? 31.950 -1.430 -31.241 1.00 50.75 89 GLU A C 1
ATOM 677 O O . GLU A 1 89 ? 33.142 -1.527 -31.483 1.00 50.75 89 GLU A O 1
ATOM 682 N N . ASP A 1 90 ? 31.310 -2.386 -30.562 1.00 50.34 90 ASP A N 1
ATOM 683 C CA . ASP A 1 90 ? 31.834 -3.731 -30.320 1.00 50.34 90 ASP A CA 1
ATOM 684 C C . ASP A 1 90 ? 30.741 -4.732 -30.688 1.00 50.34 90 ASP A C 1
ATOM 686 O O . ASP A 1 90 ? 29.666 -4.792 -30.087 1.00 50.34 90 ASP A O 1
ATOM 690 N N . ALA A 1 91 ? 31.023 -5.534 -31.710 1.00 55.81 91 ALA A N 1
ATOM 691 C CA . ALA A 1 91 ? 30.098 -6.413 -32.423 1.00 55.81 91 ALA A CA 1
ATOM 692 C C . ALA A 1 91 ? 29.483 -7.567 -31.591 1.00 55.81 91 ALA A C 1
ATOM 694 O O . ALA A 1 91 ? 28.945 -8.511 -32.167 1.00 55.81 91 ALA A O 1
ATOM 695 N N . ASN A 1 92 ? 29.546 -7.526 -30.256 1.00 56.72 92 ASN A N 1
ATOM 696 C CA . ASN A 1 92 ? 29.215 -8.655 -29.384 1.00 56.72 92 ASN A CA 1
ATOM 697 C C . ASN A 1 92 ? 27.931 -8.485 -28.546 1.00 56.72 92 ASN A C 1
ATOM 699 O O . ASN A 1 92 ? 27.428 -9.464 -28.001 1.00 56.72 92 ASN A O 1
ATOM 703 N N . MET A 1 93 ? 27.346 -7.284 -28.476 1.00 57.31 93 MET A N 1
ATOM 704 C CA . MET A 1 93 ? 25.992 -7.076 -27.940 1.00 57.31 93 MET A CA 1
ATOM 705 C C . MET A 1 93 ? 25.133 -6.393 -28.996 1.00 57.31 93 MET A C 1
ATOM 707 O O . MET A 1 93 ? 24.980 -5.177 -29.024 1.00 57.31 93 MET A O 1
ATOM 711 N N . SER A 1 94 ? 24.558 -7.207 -29.883 1.00 71.31 94 SER A N 1
ATOM 712 C CA . SER A 1 94 ? 23.475 -6.769 -30.764 1.00 71.31 94 SER A CA 1
ATOM 713 C C . SER A 1 94 ? 22.400 -6.053 -29.938 1.00 71.31 94 SER A C 1
ATOM 715 O O . SER A 1 94 ? 22.074 -6.496 -28.836 1.00 71.31 94 SER A O 1
ATOM 717 N N . PHE A 1 95 ? 21.802 -4.996 -30.491 1.00 73.62 95 PHE A N 1
ATOM 718 C CA . PHE A 1 95 ? 20.595 -4.337 -29.969 1.00 73.62 95 PHE A CA 1
ATOM 719 C C . PHE A 1 95 ? 19.549 -5.345 -29.448 1.00 73.62 95 PHE A C 1
ATOM 721 O O . PHE A 1 95 ? 18.884 -5.117 -28.440 1.00 73.62 95 PHE A O 1
ATOM 728 N N . MET A 1 96 ? 19.462 -6.517 -30.087 1.00 77.75 96 MET A N 1
ATOM 729 C CA . MET A 1 96 ? 18.601 -7.626 -29.680 1.00 77.75 96 MET A CA 1
ATOM 730 C C . MET A 1 96 ? 18.963 -8.229 -28.308 1.00 77.75 96 MET A C 1
ATOM 732 O O . MET A 1 96 ? 18.066 -8.566 -27.540 1.00 77.75 96 MET A O 1
ATOM 736 N N . GLY A 1 97 ? 20.249 -8.343 -27.967 1.00 81.12 97 GLY A N 1
ATOM 737 C CA . GLY A 1 97 ? 20.722 -8.821 -26.663 1.00 81.12 97 GLY A CA 1
ATOM 738 C C . GLY A 1 97 ? 20.436 -7.829 -25.533 1.00 81.12 97 GLY A C 1
ATOM 739 O O . GLY A 1 97 ? 19.981 -8.226 -24.461 1.00 81.12 97 GLY A O 1
ATOM 740 N N . GLN A 1 98 ? 20.600 -6.530 -25.791 1.00 79.31 98 GLN A N 1
ATOM 741 C CA . GLN A 1 98 ? 20.226 -5.476 -24.839 1.00 79.31 98 GLN A CA 1
ATOM 742 C C . GLN A 1 98 ? 18.712 -5.404 -24.635 1.00 79.31 98 GLN A C 1
ATOM 744 O O . GLN A 1 98 ? 18.248 -5.305 -23.499 1.00 79.31 98 GLN A O 1
ATOM 749 N N . MET A 1 99 ? 17.937 -5.541 -25.713 1.00 81.94 99 MET A N 1
ATOM 750 C CA . MET A 1 99 ? 16.481 -5.642 -25.642 1.00 81.94 99 MET A CA 1
ATOM 751 C C . MET A 1 99 ? 16.043 -6.874 -24.839 1.00 81.94 99 MET A C 1
ATOM 753 O O . MET A 1 99 ? 15.168 -6.764 -23.985 1.00 81.94 99 MET A O 1
ATOM 757 N N . ALA A 1 100 ? 16.675 -8.034 -25.044 1.00 83.88 100 ALA A N 1
ATOM 758 C CA . ALA A 1 100 ? 16.386 -9.243 -24.272 1.00 83.88 100 ALA A CA 1
ATOM 759 C C . ALA A 1 100 ? 16.677 -9.059 -22.770 1.00 83.88 100 ALA A C 1
ATOM 761 O O . ALA A 1 100 ? 15.874 -9.470 -21.932 1.00 83.88 100 ALA A O 1
ATOM 762 N N . LEU A 1 101 ? 17.780 -8.387 -22.418 1.00 83.75 101 LEU A N 1
ATOM 763 C CA . LEU A 1 101 ? 18.108 -8.049 -21.028 1.00 83.75 101 LEU A CA 1
ATOM 764 C C . LEU A 1 101 ? 17.111 -7.054 -20.420 1.00 83.75 101 LEU A C 1
ATOM 766 O O . LEU A 1 101 ? 16.680 -7.242 -19.281 1.00 83.75 101 LEU A O 1
ATOM 770 N N 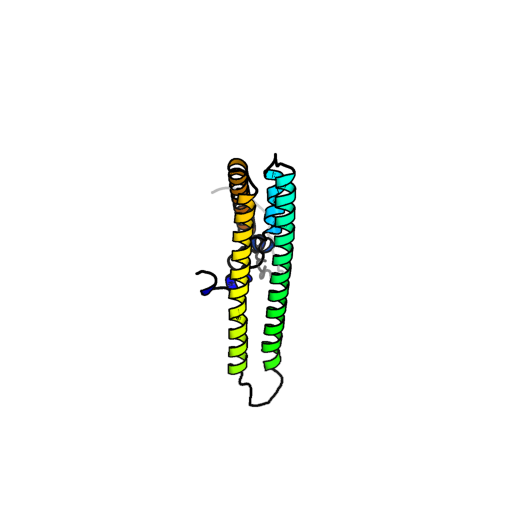. ALA A 1 102 ? 16.713 -6.023 -21.169 1.00 82.75 102 ALA A N 1
ATOM 771 C CA . ALA A 1 102 ? 15.701 -5.065 -20.736 1.00 82.75 102 ALA A CA 1
ATOM 772 C C . ALA A 1 102 ? 14.350 -5.758 -20.502 1.00 82.75 102 ALA A C 1
ATOM 774 O O . ALA A 1 102 ? 13.779 -5.612 -19.426 1.00 82.75 102 ALA A O 1
ATOM 775 N N . LEU A 1 103 ? 13.882 -6.593 -21.437 1.00 83.19 103 LEU A N 1
ATOM 776 C CA . LEU A 1 103 ? 12.662 -7.400 -21.286 1.00 83.19 103 LEU A CA 1
ATOM 777 C C . LEU A 1 103 ? 12.729 -8.333 -20.067 1.00 83.19 103 LEU A C 1
ATOM 779 O O . LEU A 1 103 ? 11.759 -8.437 -19.316 1.00 83.19 103 LEU A O 1
ATOM 783 N N . GLY A 1 104 ? 13.887 -8.951 -19.817 1.00 83.50 104 GLY A N 1
ATOM 784 C CA . GLY A 1 104 ? 14.134 -9.734 -18.606 1.00 83.50 104 GLY A CA 1
ATOM 785 C C . GLY A 1 104 ? 13.939 -8.910 -17.330 1.00 83.50 104 GLY A C 1
ATOM 786 O O . GLY A 1 104 ? 13.226 -9.331 -16.422 1.00 83.50 104 GLY A O 1
ATOM 787 N N . LYS A 1 105 ? 14.493 -7.696 -17.271 1.00 82.19 105 LYS A N 1
ATOM 788 C CA . LYS A 1 105 ? 14.312 -6.778 -16.132 1.00 82.19 105 LYS A CA 1
ATOM 789 C C . LYS A 1 105 ? 12.873 -6.287 -15.988 1.00 82.19 105 LYS A C 1
ATOM 791 O O . LYS A 1 105 ? 12.400 -6.142 -14.866 1.00 82.19 105 LYS A O 1
ATOM 796 N N . LEU A 1 106 ? 12.155 -6.085 -17.089 1.00 80.06 106 LEU A N 1
ATOM 797 C CA . LEU A 1 106 ? 10.742 -5.703 -17.057 1.00 80.06 106 LEU A CA 1
ATOM 798 C C . LEU A 1 106 ? 9.858 -6.781 -16.431 1.00 80.06 106 LEU A C 1
ATOM 800 O O . LEU A 1 106 ? 8.888 -6.445 -15.758 1.00 80.06 106 LEU A O 1
ATOM 804 N N . SER A 1 107 ? 10.222 -8.059 -16.556 1.00 82.44 107 SER A N 1
ATOM 805 C CA . SER A 1 107 ? 9.518 -9.139 -15.854 1.00 82.44 107 SER A CA 1
ATOM 806 C C . SER A 1 107 ? 9.613 -9.015 -14.323 1.00 82.44 107 SER A C 1
ATOM 808 O O . SER A 1 107 ? 8.676 -9.371 -13.610 1.00 82.44 107 SER A O 1
ATOM 810 N N . ASN A 1 108 ? 10.681 -8.398 -13.801 1.00 87.06 108 ASN A N 1
ATOM 811 C CA . ASN A 1 108 ? 10.826 -8.149 -12.365 1.00 87.06 108 ASN A CA 1
ATOM 812 C C . ASN A 1 108 ? 9.829 -7.099 -11.848 1.00 87.06 108 ASN A C 1
ATOM 814 O O . ASN A 1 108 ? 9.456 -7.158 -10.677 1.00 87.06 108 ASN A O 1
ATOM 818 N N . LEU A 1 109 ? 9.357 -6.170 -12.696 1.00 85.88 109 LEU A N 1
ATOM 819 C CA . LEU A 1 109 ? 8.320 -5.200 -12.314 1.00 85.88 109 LEU A CA 1
ATOM 820 C C . LEU A 1 109 ? 7.015 -5.904 -11.922 1.00 85.88 109 LEU A C 1
ATOM 822 O O . LEU A 1 109 ? 6.364 -5.496 -10.961 1.00 85.88 109 LEU A O 1
ATOM 826 N N . GLU A 1 110 ? 6.659 -6.989 -12.619 1.00 85.00 110 GLU A N 1
ATOM 827 C CA . GLU A 1 110 ? 5.522 -7.836 -12.235 1.00 85.00 110 GLU A CA 1
ATOM 828 C C . GLU A 1 110 ? 5.715 -8.408 -10.832 1.00 85.00 110 GLU A C 1
ATOM 830 O O . GLU A 1 110 ? 4.796 -8.365 -10.011 1.00 85.00 110 GLU A O 1
ATOM 835 N N . GLY A 1 111 ? 6.931 -8.864 -10.528 1.00 89.94 111 GLY A N 1
ATOM 836 C CA . GLY A 1 111 ? 7.306 -9.336 -9.200 1.00 89.94 111 GLY A CA 1
ATOM 837 C C . GLY A 1 111 ? 7.046 -8.295 -8.110 1.00 89.94 111 GLY A C 1
ATOM 838 O O . GLY A 1 111 ? 6.421 -8.622 -7.101 1.00 89.94 111 GLY A O 1
ATOM 839 N N . PHE A 1 112 ? 7.450 -7.039 -8.321 1.00 91.56 112 PHE A N 1
ATOM 840 C CA . PHE A 1 112 ? 7.217 -5.954 -7.359 1.00 91.56 112 PHE A CA 1
ATOM 841 C C . PHE A 1 112 ? 5.733 -5.642 -7.162 1.00 91.56 112 PHE A C 1
ATOM 843 O O . PHE A 1 112 ? 5.287 -5.479 -6.027 1.00 91.56 112 PHE A O 1
ATOM 850 N N . VAL A 1 113 ? 4.948 -5.617 -8.240 1.00 90.19 113 VAL A N 1
ATOM 851 C CA . VAL A 1 113 ? 3.492 -5.419 -8.161 1.00 90.19 113 VAL A CA 1
ATOM 852 C C . VAL A 1 113 ? 2.832 -6.529 -7.345 1.00 90.19 113 VAL A C 1
ATOM 854 O O . VAL A 1 113 ? 2.042 -6.247 -6.446 1.00 90.19 113 VAL A O 1
ATOM 857 N N . ILE A 1 114 ? 3.186 -7.789 -7.613 1.00 91.50 114 ILE A N 1
ATOM 858 C CA . ILE A 1 114 ? 2.659 -8.941 -6.873 1.00 91.50 114 ILE A CA 1
ATOM 859 C C . ILE A 1 114 ? 3.065 -8.865 -5.396 1.00 91.50 114 ILE A C 1
ATOM 861 O O . ILE A 1 114 ? 2.249 -9.131 -4.516 1.00 91.50 114 ILE A O 1
ATOM 865 N N . GLN A 1 115 ? 4.310 -8.485 -5.099 1.00 94.69 115 GLN A N 1
ATOM 866 C CA . GLN A 1 115 ? 4.779 -8.308 -3.722 1.00 94.69 115 GLN A CA 1
ATOM 867 C C . GLN A 1 115 ? 4.026 -7.185 -2.998 1.00 94.69 115 GLN A C 1
ATOM 869 O O . GLN A 1 115 ? 3.628 -7.367 -1.847 1.00 94.69 115 GLN A O 1
ATOM 874 N N . ALA A 1 116 ? 3.758 -6.067 -3.674 1.00 95.19 116 ALA A N 1
ATOM 875 C CA . ALA A 1 116 ? 2.955 -4.977 -3.130 1.00 95.19 116 ALA A CA 1
ATOM 876 C C . ALA A 1 116 ? 1.506 -5.415 -2.848 1.00 95.19 116 ALA A C 1
ATOM 878 O O . ALA A 1 116 ? 0.967 -5.107 -1.784 1.00 95.19 116 ALA A O 1
ATOM 879 N N . ASP A 1 117 ? 0.885 -6.179 -3.752 1.00 93.81 117 ASP A N 1
ATOM 880 C CA . ASP A 1 117 ? -0.456 -6.743 -3.545 1.00 93.81 117 ASP A CA 1
ATOM 881 C C . ASP A 1 117 ? -0.498 -7.715 -2.362 1.00 93.81 117 ASP A C 1
ATOM 883 O O . ASP A 1 117 ? -1.402 -7.637 -1.525 1.00 93.81 117 ASP A O 1
ATOM 887 N N . ASN A 1 118 ? 0.502 -8.590 -2.245 1.00 96.25 118 ASN A N 1
ATOM 888 C CA . ASN A 1 118 ? 0.623 -9.500 -1.109 1.00 96.25 118 ASN A CA 1
ATOM 889 C C . ASN A 1 118 ? 0.754 -8.733 0.210 1.00 96.25 118 ASN A C 1
ATOM 891 O O . ASN A 1 118 ? 0.081 -9.082 1.180 1.00 96.25 118 ASN A O 1
ATOM 895 N N . LEU A 1 119 ? 1.558 -7.665 0.244 1.00 97.25 119 LEU A N 1
ATOM 896 C CA . LEU A 1 119 ? 1.702 -6.826 1.432 1.00 97.25 119 LEU A CA 1
ATOM 897 C C . LEU A 1 119 ? 0.364 -6.184 1.824 1.00 97.25 119 LEU A C 1
ATOM 899 O O . LEU A 1 119 ? -0.044 -6.286 2.977 1.00 97.25 119 LEU A O 1
ATOM 903 N N . ARG A 1 120 ? -0.377 -5.607 0.866 1.00 95.81 120 ARG A N 1
ATOM 904 C CA . ARG A 1 120 ? -1.719 -5.045 1.116 1.00 95.81 120 ARG A CA 1
ATOM 905 C C . ARG A 1 120 ? -2.668 -6.074 1.723 1.00 95.81 120 ARG A C 1
ATOM 907 O O . ARG A 1 120 ? -3.343 -5.781 2.711 1.00 95.81 120 ARG A O 1
ATOM 914 N N . GLN A 1 121 ? -2.722 -7.275 1.149 1.00 95.62 121 GLN A N 1
ATOM 915 C CA . GLN A 1 121 ? -3.579 -8.353 1.648 1.00 95.62 121 GLN A CA 1
ATOM 916 C C . GLN A 1 121 ? -3.176 -8.798 3.056 1.00 95.62 121 GLN A C 1
ATOM 918 O O . GLN A 1 121 ? -4.039 -8.942 3.924 1.00 95.62 121 GLN A O 1
ATOM 923 N N . GLN A 1 122 ? -1.877 -8.976 3.305 1.00 97.19 122 GLN A N 1
ATOM 924 C CA . GLN A 1 122 ? -1.353 -9.356 4.616 1.00 97.19 122 GLN A CA 1
ATOM 925 C C . GLN A 1 122 ? -1.665 -8.302 5.678 1.00 97.19 122 GLN A C 1
ATOM 927 O O . GLN A 1 122 ? -2.145 -8.656 6.757 1.00 97.19 122 GLN A O 1
ATOM 932 N N . THR A 1 123 ? -1.473 -7.017 5.370 1.00 96.38 123 THR A N 1
ATOM 933 C CA . THR A 1 123 ? -1.783 -5.922 6.295 1.00 96.38 123 THR A CA 1
ATOM 934 C C . THR A 1 123 ? -3.270 -5.895 6.642 1.00 96.38 123 THR A C 1
ATOM 936 O O . THR A 1 123 ? -3.618 -5.841 7.821 1.00 96.38 123 THR A O 1
ATOM 939 N N . LEU A 1 124 ? -4.166 -6.014 5.656 1.00 94.44 124 LEU A N 1
ATOM 940 C CA . LEU A 1 124 ? -5.613 -6.062 5.910 1.00 94.44 124 LEU A CA 1
ATOM 941 C C . LEU A 1 124 ? -6.019 -7.285 6.739 1.00 94.44 124 LEU A C 1
ATOM 943 O O . LEU A 1 124 ? -6.825 -7.171 7.666 1.00 94.44 124 LEU A O 1
ATOM 947 N N . HIS A 1 125 ? -5.444 -8.450 6.442 1.00 95.62 125 HIS A N 1
ATOM 948 C CA . HIS A 1 125 ? -5.720 -9.670 7.191 1.00 95.62 125 HIS A CA 1
ATOM 949 C C . HIS A 1 125 ? -5.263 -9.550 8.650 1.00 95.62 125 HIS A C 1
ATOM 951 O O . HIS A 1 125 ? -6.007 -9.890 9.570 1.00 95.62 125 HIS A O 1
ATOM 957 N N . GLN A 1 126 ? -4.061 -9.023 8.882 1.00 95.94 126 GLN A N 1
ATOM 958 C CA . GLN A 1 126 ? -3.535 -8.844 10.230 1.00 95.94 126 GLN A CA 1
ATOM 959 C C . GLN A 1 126 ? -4.306 -7.772 11.005 1.00 95.94 126 GLN A C 1
ATOM 961 O O . GLN A 1 126 ? -4.580 -7.958 12.190 1.00 95.94 126 GLN A O 1
ATOM 966 N N . MET A 1 127 ? -4.741 -6.702 10.340 1.00 94.25 127 MET A N 1
ATOM 967 C CA . MET A 1 127 ? -5.621 -5.700 10.936 1.00 94.25 127 MET A CA 1
ATOM 968 C C . MET A 1 127 ? -6.940 -6.330 11.397 1.00 94.25 127 MET A C 1
ATOM 970 O O . MET A 1 127 ? -7.343 -6.142 12.542 1.00 94.25 127 MET A O 1
ATOM 974 N N . HIS A 1 128 ? -7.575 -7.153 10.557 1.00 93.19 128 HIS A N 1
ATOM 975 C CA . HIS A 1 128 ? -8.786 -7.887 10.932 1.00 93.19 128 HIS A CA 1
ATOM 976 C C . HIS A 1 128 ? -8.571 -8.799 12.151 1.00 93.19 128 HIS A C 1
ATOM 978 O O . HIS A 1 128 ? -9.463 -8.917 12.982 1.00 93.19 128 HIS A O 1
ATOM 984 N N . ARG A 1 129 ? -7.393 -9.422 12.295 1.00 95.25 129 ARG A N 1
ATOM 985 C CA . ARG A 1 129 ? -7.064 -10.266 13.460 1.00 95.25 129 ARG A CA 1
ATOM 986 C C . ARG A 1 129 ? -6.910 -9.481 14.766 1.00 95.25 129 ARG A C 1
ATOM 988 O O . ARG A 1 129 ? -7.137 -10.052 15.827 1.00 95.25 129 ARG A O 1
ATOM 995 N N . ILE A 1 130 ? -6.505 -8.213 14.697 1.00 95.12 130 ILE A N 1
ATOM 996 C CA . ILE A 1 130 ? -6.367 -7.332 15.870 1.00 95.12 130 ILE A CA 1
ATOM 997 C C . ILE A 1 130 ? -7.738 -6.783 16.301 1.00 95.12 130 ILE A C 1
ATOM 999 O O . ILE A 1 130 ? -7.998 -6.575 17.488 1.00 95.12 130 ILE A O 1
ATOM 1003 N N . LEU A 1 131 ? -8.627 -6.539 15.339 1.00 94.56 131 LEU A N 1
ATOM 1004 C CA . LEU A 1 131 ? -9.937 -5.940 15.569 1.00 94.56 131 LEU A CA 1
ATOM 1005 C C . LEU A 1 131 ? -10.994 -6.972 15.987 1.00 94.56 131 LEU A C 1
ATOM 1007 O O . LEU A 1 131 ? -10.973 -8.136 15.602 1.00 94.56 131 LEU A O 1
ATOM 1011 N N . THR A 1 132 ? -11.992 -6.518 16.743 1.00 94.25 132 THR A N 1
ATOM 1012 C CA . THR A 1 132 ? -13.231 -7.285 16.939 1.00 94.25 132 THR A CA 1
ATOM 1013 C C . THR A 1 132 ? -14.080 -7.264 15.668 1.00 94.25 132 THR A C 1
ATOM 1015 O O . THR A 1 132 ? -13.962 -6.350 14.855 1.00 94.25 132 THR A O 1
ATOM 1018 N N . VAL A 1 133 ? -15.030 -8.195 15.531 1.00 94.12 133 VAL A N 1
ATOM 1019 C CA . VAL A 1 133 ? -15.942 -8.261 14.368 1.00 94.12 133 VAL A CA 1
ATOM 1020 C C . VAL A 1 133 ? -16.649 -6.923 14.104 1.00 94.12 133 VAL A C 1
ATOM 1022 O O . VAL A 1 133 ? -16.771 -6.489 12.960 1.00 94.12 133 VAL A O 1
ATOM 1025 N N . ARG A 1 134 ? -17.074 -6.219 15.163 1.00 92.50 134 ARG A N 1
ATOM 1026 C CA . ARG A 1 134 ? -17.747 -4.917 15.035 1.00 92.50 134 ARG A CA 1
ATOM 1027 C C . ARG A 1 134 ? -16.792 -3.814 14.570 1.00 92.50 134 ARG A C 1
ATOM 1029 O O . ARG A 1 134 ? -17.179 -2.989 13.748 1.00 92.50 134 ARG A O 1
ATOM 1036 N N . GLN A 1 135 ? -15.564 -3.787 15.089 1.00 94.19 135 GLN A N 1
ATOM 1037 C CA . GLN A 1 135 ? -14.541 -2.832 14.650 1.00 94.19 135 GLN A CA 1
ATOM 1038 C C . GLN A 1 135 ? -14.092 -3.131 13.214 1.00 94.19 135 GLN A C 1
ATOM 1040 O O . GLN A 1 135 ? -13.963 -2.207 12.422 1.00 94.19 135 GLN A O 1
ATOM 1045 N N . ALA A 1 136 ? -13.938 -4.403 12.845 1.00 93.00 136 ALA A N 1
ATOM 1046 C CA . ALA A 1 136 ? -13.623 -4.822 11.484 1.00 93.00 136 ALA A CA 1
ATOM 1047 C C . ALA A 1 136 ? -14.714 -4.409 10.484 1.00 93.00 136 ALA A C 1
ATOM 1049 O O . ALA A 1 136 ? -14.399 -3.887 9.420 1.00 93.00 136 ALA A O 1
ATOM 1050 N N . ALA A 1 137 ? -15.994 -4.558 10.840 1.00 93.38 137 ALA A N 1
ATOM 1051 C CA . ALA A 1 137 ? -17.095 -4.080 10.004 1.00 93.38 137 ALA A CA 1
ATOM 1052 C C . ALA A 1 137 ? -17.017 -2.560 9.762 1.00 93.38 137 ALA A C 1
ATOM 1054 O O . ALA A 1 137 ? -17.132 -2.113 8.623 1.00 93.38 137 ALA A O 1
ATOM 1055 N N . ARG A 1 138 ? -16.754 -1.767 10.812 1.00 91.88 138 ARG A N 1
ATOM 1056 C CA . ARG A 1 138 ? -16.539 -0.312 10.681 1.00 91.88 138 ARG A CA 1
ATOM 1057 C C . ARG A 1 138 ? -15.304 0.019 9.854 1.00 91.88 138 ARG A C 1
ATOM 1059 O O . ARG A 1 138 ? -15.361 0.916 9.025 1.00 91.88 138 ARG A O 1
ATOM 1066 N N . CYS A 1 139 ? -14.226 -0.736 10.039 1.00 92.62 139 CYS A N 1
ATOM 1067 C CA . CYS A 1 139 ? -12.999 -0.612 9.265 1.00 92.62 139 CYS A CA 1
ATOM 1068 C C . CYS A 1 139 ? -13.267 -0.783 7.769 1.00 92.62 139 CYS A C 1
ATOM 1070 O O . CYS A 1 139 ? -12.930 0.093 6.980 1.00 92.62 139 CYS A O 1
ATOM 1072 N N . PHE A 1 140 ? -13.942 -1.862 7.368 1.00 91.56 140 PHE A N 1
ATOM 1073 C CA . PHE A 1 140 ? -14.249 -2.095 5.957 1.00 91.56 140 PHE A CA 1
ATOM 1074 C C . PHE A 1 140 ? -15.212 -1.055 5.374 1.00 91.56 140 PHE A C 1
ATOM 1076 O O . PHE A 1 140 ? -15.044 -0.666 4.218 1.00 91.56 140 PHE A O 1
ATOM 1083 N N . LEU A 1 141 ? -16.169 -0.552 6.162 1.00 93.12 141 LEU A N 1
ATOM 1084 C CA . LEU A 1 141 ? -17.014 0.574 5.748 1.00 93.12 141 LEU A CA 1
ATOM 1085 C C . LEU A 1 141 ? -16.185 1.844 5.513 1.00 93.12 141 LEU A C 1
ATOM 1087 O O . LEU A 1 141 ? -16.292 2.446 4.448 1.00 93.12 141 LEU A O 1
ATOM 1091 N N . ALA A 1 142 ? -15.300 2.194 6.448 1.00 91.81 142 ALA A N 1
ATOM 1092 C CA . ALA A 1 142 ? -14.394 3.335 6.333 1.00 91.81 142 ALA A CA 1
ATOM 1093 C C . ALA A 1 142 ? -13.461 3.222 5.112 1.00 91.81 142 ALA A C 1
ATOM 1095 O O . ALA A 1 142 ? -13.259 4.196 4.383 1.00 91.81 142 ALA A O 1
ATOM 1096 N N . ILE A 1 143 ? -12.945 2.020 4.832 1.00 90.88 143 ILE A N 1
ATOM 1097 C CA . ILE A 1 143 ? -12.172 1.731 3.615 1.00 90.88 143 ILE A CA 1
ATOM 1098 C C . ILE A 1 143 ? -13.030 1.988 2.370 1.00 90.88 143 ILE A C 1
ATOM 1100 O O . ILE A 1 143 ? -12.569 2.637 1.430 1.00 90.88 143 ILE A O 1
ATOM 1104 N N . GLY A 1 144 ? -14.272 1.501 2.342 1.00 90.69 144 GLY A N 1
ATOM 1105 C CA . GLY A 1 144 ? -15.191 1.719 1.223 1.00 90.69 144 GLY A CA 1
ATOM 1106 C C . GLY A 1 144 ? -15.489 3.201 0.984 1.00 90.69 144 GLY A C 1
ATOM 1107 O O . GLY A 1 144 ? -15.423 3.674 -0.151 1.00 90.69 144 GLY A O 1
ATOM 1108 N N . GLU A 1 145 ? -15.750 3.959 2.049 1.00 90.75 145 GLU A N 1
ATOM 1109 C CA . GLU A 1 145 ? -15.961 5.406 1.975 1.00 90.75 145 GLU A CA 1
ATOM 1110 C C . GLU A 1 145 ? -14.736 6.148 1.441 1.00 90.75 145 GLU A C 1
ATOM 1112 O O . GLU A 1 145 ? -14.881 7.022 0.586 1.00 90.75 145 GLU A O 1
ATOM 1117 N N . TYR A 1 146 ? -13.534 5.784 1.892 1.00 85.38 146 TYR A N 1
ATOM 1118 C CA . TYR A 1 146 ? -12.286 6.358 1.391 1.00 85.38 146 TYR A CA 1
ATOM 1119 C C . TYR A 1 146 ? -12.148 6.174 -0.127 1.00 85.38 146 TYR A C 1
ATOM 1121 O O . TYR A 1 146 ? -11.930 7.149 -0.849 1.00 85.38 146 TYR A O 1
ATOM 1129 N N . HIS A 1 147 ? -12.363 4.956 -0.634 1.00 84.50 147 HIS A N 1
ATOM 1130 C CA . HIS A 1 147 ? -12.291 4.678 -2.072 1.00 84.50 147 HIS A CA 1
ATOM 1131 C C . HIS A 1 147 ? -13.376 5.414 -2.864 1.00 84.50 147 HIS A C 1
ATOM 1133 O O . HIS A 1 147 ? -13.117 5.904 -3.963 1.00 84.50 147 HIS A O 1
ATOM 1139 N N . ASN A 1 148 ? -14.585 5.537 -2.312 1.00 88.12 148 ASN A N 1
ATOM 1140 C CA . ASN A 1 148 ? -15.656 6.303 -2.946 1.00 88.12 148 ASN A CA 1
ATOM 1141 C C . ASN A 1 148 ? -15.316 7.795 -3.030 1.00 88.12 148 ASN A C 1
ATOM 1143 O O . ASN A 1 148 ? -15.546 8.409 -4.070 1.00 88.12 148 ASN A O 1
ATOM 1147 N N . ARG A 1 149 ? -14.723 8.376 -1.980 1.00 87.62 149 ARG A N 1
ATOM 1148 C CA . ARG A 1 149 ? -14.248 9.770 -1.994 1.00 87.62 149 ARG A CA 1
ATOM 1149 C C . ARG A 1 149 ? -13.120 9.965 -2.999 1.00 87.62 149 ARG A C 1
ATOM 1151 O O . ARG A 1 149 ? -13.143 10.941 -3.741 1.00 87.62 149 ARG A O 1
ATOM 1158 N N . LEU A 1 150 ? -12.178 9.027 -3.065 1.00 83.88 150 LEU A N 1
ATOM 1159 C CA . LEU A 1 150 ? -11.095 9.057 -4.044 1.00 83.88 150 LEU A CA 1
ATOM 1160 C C . LEU A 1 150 ? -11.644 9.031 -5.481 1.00 83.88 150 LEU A C 1
ATOM 1162 O O . LEU A 1 150 ? -11.271 9.869 -6.300 1.00 83.88 150 LEU A O 1
ATOM 1166 N N . ARG A 1 151 ? -12.620 8.158 -5.755 1.00 85.19 151 ARG A N 1
ATOM 1167 C CA . ARG A 1 151 ? -13.316 8.101 -7.049 1.00 85.19 151 ARG A CA 1
ATOM 1168 C C . ARG A 1 151 ? -14.108 9.379 -7.347 1.00 85.19 151 ARG A C 1
ATOM 1170 O O . ARG A 1 151 ? -14.126 9.842 -8.484 1.00 85.19 151 ARG A O 1
ATOM 1177 N N . ALA A 1 152 ? -14.749 9.978 -6.345 1.00 87.44 152 ALA A N 1
ATOM 1178 C CA . ALA A 1 152 ? -15.447 11.251 -6.513 1.00 87.44 152 ALA A CA 1
ATOM 1179 C C . ALA A 1 152 ? -14.466 12.376 -6.879 1.00 87.44 152 ALA A C 1
ATOM 1181 O O . ALA A 1 152 ? -14.701 13.102 -7.843 1.00 87.44 152 ALA A O 1
ATOM 1182 N N . LEU A 1 153 ? -13.326 12.469 -6.186 1.00 84.44 153 LEU A N 1
ATOM 1183 C CA . LEU A 1 153 ? -12.258 13.406 -6.536 1.00 84.44 153 LEU A CA 1
ATOM 1184 C C . LEU A 1 153 ? -11.791 13.186 -7.974 1.00 84.44 153 LEU A C 1
ATOM 1186 O O . LEU A 1 153 ? -11.751 14.134 -8.750 1.00 84.44 153 LEU A O 1
ATOM 1190 N N . SER A 1 154 ? -11.517 11.941 -8.354 1.00 82.25 154 SER A N 1
ATOM 1191 C CA . SER A 1 154 ? -11.159 11.565 -9.723 1.00 82.25 154 SER A CA 1
ATOM 1192 C C . SER A 1 154 ? -12.140 12.097 -10.762 1.00 82.25 154 SER A C 1
ATOM 1194 O O . SER A 1 154 ? -11.740 12.740 -11.732 1.00 82.25 154 SER A O 1
ATOM 1196 N N . SER A 1 155 ? -13.440 11.901 -10.521 1.00 85.12 155 SER A N 1
ATOM 1197 C CA . SER A 1 155 ? -14.489 12.372 -11.425 1.00 85.12 155 SER A CA 1
ATOM 1198 C C . SER A 1 155 ? -14.516 13.899 -11.546 1.00 85.12 155 SER A C 1
ATOM 1200 O O . SER A 1 155 ? -14.621 14.421 -12.654 1.00 85.12 155 SER A O 1
ATOM 1202 N N . LEU A 1 156 ? -14.317 14.621 -10.436 1.00 86.00 156 LEU A N 1
ATOM 1203 C CA . LEU A 1 156 ? -14.236 16.082 -10.437 1.00 86.00 156 LEU A CA 1
ATOM 1204 C C . LEU A 1 156 ? -13.025 16.569 -11.236 1.00 86.00 156 LEU A C 1
ATOM 1206 O O . LEU A 1 156 ? -13.154 17.462 -12.072 1.00 86.00 156 LEU A O 1
ATOM 1210 N N . TRP A 1 157 ? -11.868 15.939 -11.035 1.00 82.00 157 TRP A N 1
ATOM 1211 C CA . TRP A 1 157 ? -10.652 16.241 -11.785 1.00 82.00 157 TRP A CA 1
ATOM 1212 C C . TRP A 1 157 ? -10.797 15.972 -13.282 1.00 82.00 157 TRP A C 1
ATOM 1214 O O . TRP A 1 157 ? -10.317 16.771 -14.084 1.00 82.00 157 TRP A O 1
ATOM 1224 N N . ALA A 1 158 ? -11.486 14.896 -13.665 1.00 81.44 158 ALA A N 1
ATOM 1225 C CA . ALA A 1 158 ? -11.788 14.596 -15.062 1.00 81.44 158 ALA A CA 1
ATOM 1226 C C . ALA A 1 158 ? -12.767 15.608 -15.685 1.00 81.44 158 ALA A C 1
ATOM 1228 O O . ALA A 1 158 ? -12.653 15.921 -16.865 1.00 81.44 158 ALA A O 1
ATOM 1229 N N . SER A 1 159 ? -13.702 16.142 -14.894 1.00 82.94 159 SER A N 1
ATOM 1230 C CA . SER A 1 159 ? -14.709 17.114 -15.342 1.00 82.94 159 SER A CA 1
ATOM 1231 C C . SER A 1 159 ? -14.219 18.565 -15.407 1.00 82.94 159 SER A C 1
ATOM 1233 O O . SER A 1 159 ? -14.979 19.450 -15.801 1.00 82.94 159 SER A O 1
ATOM 1235 N N . ARG A 1 160 ? -12.966 18.839 -15.010 1.00 79.50 160 ARG A N 1
ATOM 1236 C CA . ARG A 1 160 ? -12.420 20.200 -15.015 1.00 79.50 160 ARG A CA 1
ATOM 1237 C C . ARG A 1 160 ? -12.462 20.759 -16.445 1.00 79.50 160 ARG A C 1
ATOM 1239 O O . ARG A 1 160 ? -11.929 20.106 -17.344 1.00 79.50 160 ARG A O 1
ATOM 1246 N N . PRO A 1 161 ? -13.025 21.962 -16.670 1.00 73.31 161 PRO A N 1
ATOM 1247 C CA . PRO A 1 161 ? -12.969 22.599 -17.974 1.00 73.31 161 PRO A CA 1
ATOM 1248 C C . PRO A 1 161 ? -11.501 22.793 -18.341 1.00 73.31 161 PRO A C 1
ATOM 1250 O O . PRO A 1 161 ? -10.765 23.556 -17.713 1.00 73.31 161 PRO A O 1
ATOM 1253 N N . ARG A 1 162 ? -11.050 22.020 -19.326 1.00 65.56 162 ARG A N 1
ATOM 1254 C CA . ARG A 1 162 ? -9.773 22.249 -19.977 1.00 65.56 162 ARG A CA 1
ATOM 1255 C C . ARG A 1 162 ? -10.037 23.445 -20.874 1.00 65.56 162 ARG A C 1
ATOM 1257 O O . ARG A 1 162 ? -10.619 23.275 -21.940 1.00 65.56 162 ARG A O 1
ATOM 1264 N N . GLU A 1 163 ? -9.692 24.642 -20.406 1.00 52.69 163 GLU A N 1
ATOM 1265 C CA . GLU A 1 163 ? -9.542 25.793 -21.290 1.00 52.69 163 GLU A CA 1
ATOM 1266 C C . GLU A 1 163 ? -8.525 25.376 -22.358 1.00 52.69 163 GLU A C 1
ATOM 1268 O O . GLU A 1 163 ? -7.311 25.428 -22.162 1.00 52.69 163 GLU A O 1
ATOM 1273 N N . MET A 1 164 ? -9.023 24.839 -23.474 1.00 46.62 164 MET A N 1
ATOM 1274 C CA . MET A 1 164 ? -8.306 24.941 -24.724 1.00 46.62 164 MET A CA 1
ATOM 1275 C C . MET A 1 164 ? -8.212 26.437 -24.937 1.00 46.62 164 MET A C 1
ATOM 1277 O O . MET A 1 164 ? -9.237 27.089 -25.128 1.00 46.62 164 MET A O 1
ATOM 1281 N N . LEU A 1 165 ? -6.995 26.963 -24.842 1.00 48.50 165 LEU A N 1
ATOM 1282 C CA . LEU A 1 165 ? -6.615 28.156 -25.573 1.00 48.50 165 LEU A CA 1
ATOM 1283 C C . LEU A 1 165 ? -7.137 27.958 -26.997 1.00 48.50 165 LEU A C 1
ATOM 1285 O O . LEU A 1 165 ? -6.524 27.261 -27.804 1.00 48.50 165 LEU A O 1
ATOM 1289 N N . ALA A 1 166 ? -8.328 28.492 -27.257 1.00 45.78 166 ALA A N 1
ATOM 1290 C CA . ALA A 1 166 ? -8.739 28.822 -28.592 1.00 45.78 166 ALA A CA 1
ATOM 1291 C C . ALA A 1 166 ? -7.667 29.800 -29.053 1.00 45.78 166 ALA A C 1
ATOM 1293 O O . ALA A 1 166 ? -7.530 30.897 -28.516 1.00 45.78 166 ALA A O 1
ATOM 1294 N N . THR A 1 167 ? -6.820 29.322 -29.953 1.00 42.75 167 THR A N 1
ATOM 1295 C CA . THR A 1 167 ? -6.075 30.161 -30.875 1.00 42.75 167 THR A CA 1
ATOM 1296 C C . THR A 1 167 ? -7.054 31.177 -31.443 1.00 42.75 167 THR A C 1
ATOM 1298 O O . THR A 1 167 ? -7.866 30.839 -32.304 1.00 42.75 167 THR A O 1
ATOM 1301 N N . ASP A 1 168 ? -7.000 32.399 -30.925 1.00 41.22 168 ASP A N 1
ATOM 1302 C CA . ASP A 1 168 ? -7.512 33.579 -31.605 1.00 41.22 168 ASP A CA 1
ATOM 1303 C C . ASP A 1 168 ? -6.536 33.881 -32.752 1.00 41.22 168 ASP A C 1
ATOM 1305 O O . ASP A 1 168 ? -5.707 34.783 -32.690 1.00 41.22 168 ASP A O 1
ATOM 1309 N N . GLU A 1 169 ? -6.545 33.020 -33.774 1.00 45.72 169 GLU A N 1
ATOM 1310 C CA . GLU A 1 169 ? -6.082 33.409 -35.098 1.00 45.72 169 GLU A CA 1
ATOM 1311 C C . GLU A 1 169 ? -7.273 34.033 -35.815 1.00 45.72 169 GLU A C 1
ATOM 1313 O O . GLU A 1 169 ? -8.131 33.327 -36.345 1.00 45.72 169 GLU A O 1
ATOM 1318 N N . GLY A 1 170 ? -7.334 35.364 -35.820 1.00 43.66 170 GLY A N 1
ATOM 1319 C CA . GLY A 1 170 ? -8.274 36.065 -36.683 1.00 43.66 170 GLY A CA 1
ATOM 1320 C C . GLY A 1 170 ? -8.691 37.449 -36.222 1.00 43.66 170 GLY A C 1
ATOM 1321 O O . GLY A 1 170 ? -9.877 37.672 -36.021 1.00 43.66 170 GLY A O 1
ATOM 1322 N N . ASN A 1 171 ? -7.765 38.409 -36.171 1.00 29.58 171 ASN A N 1
ATOM 1323 C CA . ASN A 1 171 ? -8.145 39.768 -36.551 1.00 29.58 171 ASN A CA 1
ATOM 1324 C C . ASN A 1 171 ? -6.946 40.535 -37.126 1.00 29.58 171 ASN A C 1
ATOM 1326 O O . ASN A 1 171 ? -6.196 41.196 -36.411 1.00 29.58 171 ASN A O 1
ATOM 1330 N N . CYS A 1 172 ? -6.752 40.407 -38.442 1.00 33.50 172 CYS A N 1
ATOM 1331 C CA . CYS A 1 172 ? -5.956 41.360 -39.208 1.00 33.50 172 CYS A CA 1
ATOM 1332 C C . CYS A 1 172 ? -6.588 42.747 -39.066 1.00 33.50 172 CYS A C 1
ATOM 1334 O O . CYS A 1 172 ? -7.771 42.927 -39.342 1.00 33.50 172 CYS A O 1
ATOM 1336 N N . GLU A 1 173 ? -5.774 43.711 -38.647 1.00 30.28 173 GLU A N 1
ATOM 1337 C CA . GLU A 1 173 ? -6.090 45.134 -38.650 1.00 30.28 173 GLU A CA 1
ATOM 1338 C C . GLU A 1 173 ? -6.558 45.574 -40.045 1.00 30.28 173 GLU A C 1
ATOM 1340 O O . GLU A 1 173 ? -5.790 45.568 -41.007 1.00 30.28 173 GLU A O 1
ATOM 1345 N N . GLU A 1 174 ? -7.819 45.985 -40.158 1.00 30.14 174 GLU A N 1
ATOM 1346 C CA . GLU A 1 174 ? -8.332 46.662 -41.345 1.00 30.14 174 GLU A CA 1
ATOM 1347 C C . GLU A 1 174 ? -8.268 48.178 -41.098 1.00 30.14 174 GLU A C 1
ATOM 1349 O O . GLU A 1 174 ? -9.058 48.751 -40.343 1.00 30.14 174 GLU A O 1
ATOM 1354 N N . ILE A 1 175 ? -7.274 48.845 -41.696 1.00 30.89 175 ILE A N 1
ATOM 1355 C CA . ILE A 1 175 ? -7.147 50.307 -41.678 1.00 30.89 175 ILE A CA 1
ATOM 1356 C C . ILE A 1 175 ? -7.857 50.900 -42.904 1.00 30.89 175 ILE A C 1
ATOM 1358 O O . ILE A 1 175 ? -7.354 50.822 -44.017 1.00 30.89 175 ILE A O 1
ATOM 1362 N N . SER A 1 176 ? -8.960 51.599 -42.604 1.00 30.64 176 SER A N 1
ATOM 1363 C CA . SER A 1 176 ? -9.563 52.778 -43.264 1.00 30.64 176 SER A CA 1
ATOM 1364 C C . SER A 1 176 ? -10.031 52.695 -44.727 1.00 30.64 176 SER A C 1
ATOM 1366 O O . SER A 1 176 ? -9.248 52.439 -45.629 1.00 30.64 176 SER A O 1
ATOM 1368 N N . ILE A 1 177 ? -11.265 53.161 -44.984 1.00 30.72 177 ILE A N 1
ATOM 1369 C CA . ILE A 1 177 ? -11.543 54.468 -45.627 1.00 30.72 177 ILE A CA 1
ATOM 1370 C C . ILE A 1 177 ? -13.043 54.831 -45.511 1.00 30.72 177 ILE A C 1
ATOM 1372 O O . ILE A 1 177 ? -13.934 54.001 -45.638 1.00 30.72 177 ILE A O 1
ATOM 1376 N N . ALA A 1 178 ? -13.254 56.120 -45.237 1.00 32.53 178 ALA A N 1
ATOM 1377 C CA . ALA A 1 178 ? -14.465 56.934 -45.131 1.00 32.53 178 ALA A CA 1
ATOM 1378 C C . ALA A 1 178 ? -15.749 56.517 -45.886 1.00 32.53 178 ALA A C 1
ATOM 1380 O O . ALA A 1 178 ? -15.716 56.277 -47.087 1.00 32.53 178 ALA A O 1
ATOM 1381 N N . ALA A 1 179 ? -16.902 56.671 -45.217 1.00 32.19 179 ALA A N 1
ATOM 1382 C CA . ALA A 1 179 ? -17.906 57.706 -45.534 1.00 32.19 179 ALA A CA 1
ATOM 1383 C C . ALA A 1 179 ? -19.124 57.616 -44.586 1.00 32.19 179 ALA A C 1
ATOM 1385 O O . ALA A 1 179 ? -19.785 56.586 -44.500 1.00 32.19 179 ALA A O 1
ATOM 1386 N N . GLN A 1 180 ? -19.450 58.720 -43.901 1.00 32.47 180 GLN A N 1
ATOM 1387 C CA . GLN A 1 180 ? -20.802 58.959 -43.371 1.00 32.47 180 GLN A CA 1
ATOM 1388 C C . GLN A 1 180 ? -21.795 59.087 -44.545 1.00 32.47 180 GLN A C 1
ATOM 1390 O O . GLN A 1 180 ? -21.401 59.546 -45.620 1.00 32.47 180 GLN A O 1
ATOM 1395 N N . PRO A 1 181 ? -23.087 58.768 -44.340 1.00 34.66 181 PRO A N 1
ATOM 1396 C CA . PRO A 1 181 ? -24.011 59.854 -44.002 1.00 34.66 181 PRO A CA 1
ATOM 1397 C C . PRO A 1 181 ? -25.020 59.530 -42.882 1.00 34.66 181 PRO A C 1
ATOM 1399 O O . PRO A 1 181 ? -25.616 58.463 -42.805 1.00 34.66 181 PRO A O 1
ATOM 1402 N N . SER A 1 182 ? -25.188 60.535 -42.023 1.00 30.02 182 SER A N 1
ATOM 1403 C CA . SER A 1 182 ? -26.431 61.071 -41.446 1.00 30.02 182 SER A CA 1
ATOM 1404 C C . SER A 1 182 ? -27.759 60.284 -41.520 1.00 30.02 182 SER A C 1
ATOM 1406 O O . SER A 1 182 ? -28.338 60.132 -42.587 1.00 30.02 182 SER A O 1
ATOM 1408 N N . GLN A 1 183 ? -28.306 60.066 -40.315 1.00 30.53 183 GLN A N 1
ATOM 1409 C CA . GLN A 1 183 ? -29.676 60.366 -39.848 1.00 30.53 183 GLN A CA 1
ATOM 1410 C C . GLN A 1 183 ? -30.926 59.685 -40.449 1.00 30.53 183 GLN A C 1
ATOM 1412 O O . GLN A 1 183 ? -31.111 59.564 -41.651 1.00 30.53 183 GLN A O 1
ATOM 1417 N N . SER A 1 184 ? -31.882 59.505 -39.518 1.00 31.84 184 SER A N 1
ATOM 1418 C CA . SER A 1 184 ? -33.347 59.352 -39.658 1.00 31.84 184 SER A CA 1
ATOM 1419 C C . SER A 1 184 ? -33.836 57.906 -39.851 1.00 31.84 184 SER A C 1
ATOM 1421 O O . SER A 1 184 ? -33.406 57.208 -40.752 1.00 31.84 184 SER A O 1
ATOM 1423 N N . GLN A 1 185 ? -34.501 57.304 -38.858 1.00 33.78 185 GLN A N 1
ATOM 1424 C CA . GLN A 1 185 ? -35.904 57.438 -38.412 1.00 33.78 185 GLN A CA 1
ATOM 1425 C C . GLN A 1 185 ? -36.716 56.176 -38.782 1.00 33.78 185 GLN A C 1
ATOM 1427 O O . GLN A 1 185 ? -36.853 55.839 -39.945 1.00 33.78 185 GLN A O 1
ATOM 1432 N N . PHE A 1 186 ? -37.312 55.584 -37.739 1.00 31.25 186 PHE A N 1
ATOM 1433 C CA . PHE A 1 186 ? -38.598 54.867 -37.682 1.00 31.25 186 PHE A CA 1
ATOM 1434 C C . PHE A 1 186 ? -38.841 53.509 -38.391 1.00 31.25 186 PHE A C 1
ATOM 1436 O O . PHE A 1 186 ? -38.951 53.424 -39.604 1.00 31.25 186 PHE A O 1
ATOM 1443 N N . SER A 1 187 ? -39.187 52.538 -37.522 1.00 27.98 187 SER A N 1
ATOM 1444 C CA . SER A 1 187 ? -40.383 51.661 -37.537 1.00 27.98 187 SER A CA 1
ATOM 1445 C C . SER A 1 187 ? -40.478 50.448 -38.476 1.00 27.98 187 SER A C 1
ATOM 1447 O O . SER A 1 187 ? -40.461 50.603 -39.686 1.00 27.98 187 SER A O 1
ATOM 1449 N N . ALA A 1 188 ? -40.744 49.296 -37.825 1.00 30.67 188 ALA A N 1
ATOM 1450 C CA . ALA A 1 188 ? -41.615 48.149 -38.172 1.00 30.67 188 ALA A CA 1
ATOM 1451 C C . ALA A 1 188 ? -41.891 47.890 -39.668 1.00 30.67 188 ALA A C 1
ATOM 1453 O O . ALA A 1 188 ? -42.389 48.764 -40.369 1.00 30.67 188 ALA A O 1
ATOM 1454 N N . PHE A 1 189 ? -41.680 46.692 -40.209 1.00 35.53 189 PHE A N 1
ATOM 1455 C CA . PHE A 1 189 ? -42.043 45.353 -39.724 1.00 35.53 189 PHE A CA 1
ATOM 1456 C C . PHE A 1 189 ? -41.008 44.304 -40.145 1.00 35.53 189 PHE A C 1
ATOM 1458 O O . PHE A 1 189 ? -40.320 44.539 -41.163 1.00 35.53 189 PHE A O 1
#

Foldseek 3Di:
DCLVPPQPCQQVVVVFFPLLVVQDDSNHHQLLVLLVQLVVQLPPDDPQLVVLSVVLSVVSVVLSVVLVVVVVVLVVVLVCLVVVVPDDPDPPCDPVNSVVVSVVSVVVSSVSSVSSVVSNVVSLVSNPVSDDPVSNVSSVVSVVVVVVVSVVVRVVSVPPPPPPPPPPPDDDDDDDDDDDDDDDDDDDD

Secondary structure (DSSP, 8-state):
--HHHHHHHHHHTTTS-HHHHTT-BTTB--HHHHHHHHGGGS-S--HHHHHHHHHHHHHHHHHHHHHHHHHHHHHHHHHHHHHTTSS---TTS-HHHHHHHHHHHHHHHHHHHHHHHHHHHHHHHHHHHHS-HHHHHHHHHHHHHHHHHHHHHHHHHHTS-----------------------------